Protein AF-A0A432UCG2-F1 (afdb_monomer_lite)

Radius of gyration: 25.83 Å; chains: 1; bounding box: 66×67×69 Å

Structure (mmCIF, N/CA/C/O backbone):
data_AF-A0A432UCG2-F1
#
_entry.id   AF-A0A432UCG2-F1
#
loop_
_atom_site.group_PDB
_atom_site.id
_atom_site.type_symbol
_atom_site.label_atom_id
_atom_site.label_alt_id
_atom_site.label_comp_id
_atom_site.label_asym_id
_atom_site.label_entity_id
_atom_site.label_seq_id
_atom_site.pdbx_PDB_ins_code
_atom_site.Cartn_x
_atom_site.Cartn_y
_atom_site.Cartn_z
_atom_site.occupancy
_atom_site.B_iso_or_equiv
_atom_site.auth_seq_id
_atom_site.auth_comp_id
_atom_site.auth_asym_id
_atom_site.auth_atom_id
_atom_site.pdbx_PDB_model_num
ATOM 1 N N . MET A 1 1 ? -16.373 -47.446 48.161 1.00 44.59 1 MET A N 1
ATOM 2 C CA . MET A 1 1 ? -15.259 -46.965 47.309 1.00 44.59 1 MET A CA 1
ATOM 3 C C . MET A 1 1 ? -15.643 -47.033 45.827 1.00 44.59 1 MET A C 1
ATOM 5 O O . MET A 1 1 ? -15.191 -47.924 45.128 1.00 44.59 1 MET A O 1
ATOM 9 N N . LYS A 1 2 ? -16.508 -46.143 45.328 1.00 51.38 2 LYS A N 1
ATOM 10 C CA . LYS A 1 2 ? -16.843 -46.040 43.893 1.00 51.38 2 LYS A CA 1
ATOM 11 C C . LYS A 1 2 ? -17.381 -44.633 43.646 1.00 51.38 2 LYS A C 1
ATOM 13 O O . LYS A 1 2 ? -18.537 -44.442 43.969 1.00 51.38 2 LYS A O 1
ATOM 18 N N . THR A 1 3 ? -16.552 -43.693 43.171 1.00 53.16 3 THR A N 1
ATOM 19 C CA . THR A 1 3 ? -16.945 -42.415 42.505 1.00 53.16 3 THR A CA 1
ATOM 20 C C . THR A 1 3 ? -15.782 -41.406 42.477 1.00 53.16 3 THR A C 1
ATOM 22 O O . THR A 1 3 ? -15.872 -40.341 43.076 1.00 53.16 3 THR A O 1
ATOM 25 N N . ARG A 1 4 ? -14.660 -41.689 41.798 1.00 54.59 4 ARG A N 1
ATOM 26 C CA . ARG A 1 4 ? -13.659 -40.626 41.508 1.00 54.59 4 ARG A CA 1
ATOM 27 C C . ARG A 1 4 ? -12.997 -40.671 40.126 1.00 54.59 4 ARG A C 1
ATOM 29 O O . ARG A 1 4 ? -12.228 -39.777 39.814 1.00 54.59 4 ARG A O 1
ATOM 36 N N . ILE A 1 5 ? -13.330 -41.638 39.270 1.00 55.09 5 ILE A N 1
ATOM 37 C CA . ILE A 1 5 ? -12.643 -41.819 37.973 1.00 55.09 5 ILE A CA 1
ATOM 38 C C . ILE A 1 5 ? -13.489 -41.323 36.780 1.00 55.09 5 ILE A C 1
ATOM 40 O O . ILE A 1 5 ? -12.954 -41.033 35.716 1.00 55.09 5 ILE A O 1
ATOM 44 N N . PHE A 1 6 ? -14.799 -41.115 36.952 1.00 48.19 6 PHE A N 1
ATOM 45 C CA . PHE A 1 6 ? -15.692 -40.825 35.818 1.00 48.19 6 PHE A CA 1
ATOM 46 C C . PHE A 1 6 ? -15.677 -39.365 35.323 1.00 48.19 6 PHE A C 1
ATOM 48 O O . PHE A 1 6 ? -16.104 -39.095 34.207 1.00 48.19 6 PHE A O 1
ATOM 55 N N . TRP A 1 7 ? -15.151 -38.418 36.109 1.00 49.00 7 TRP A N 1
ATOM 56 C CA . TRP A 1 7 ? -15.098 -36.998 35.720 1.00 49.00 7 TRP A CA 1
ATOM 57 C C . TRP A 1 7 ? -13.832 -36.604 34.937 1.00 49.00 7 TRP A C 1
ATOM 59 O O . TRP A 1 7 ? -13.845 -35.597 34.237 1.00 49.00 7 TRP A O 1
ATOM 69 N N . GLY A 1 8 ? -12.754 -37.396 35.004 1.00 49.03 8 GLY A N 1
ATOM 70 C CA . GLY A 1 8 ? -11.496 -37.095 34.301 1.00 49.03 8 GLY A CA 1
ATOM 71 C C . GLY A 1 8 ? -11.484 -37.508 32.825 1.00 49.03 8 GLY A C 1
ATOM 72 O O . GLY A 1 8 ? -10.849 -36.858 32.002 1.00 49.03 8 GLY A O 1
ATOM 73 N N . ILE A 1 9 ? -12.233 -38.555 32.467 1.00 53.16 9 ILE A N 1
ATOM 74 C CA . ILE A 1 9 ? -12.247 -39.115 31.103 1.00 53.16 9 ILE A CA 1
ATOM 75 C C . ILE A 1 9 ? -13.127 -38.272 30.157 1.00 53.16 9 ILE A C 1
ATOM 77 O O . ILE A 1 9 ? -12.842 -38.170 28.967 1.00 53.16 9 ILE A O 1
ATOM 81 N N . CYS A 1 10 ? -14.135 -37.574 30.692 1.00 51.56 10 CYS A N 1
ATOM 82 C CA . CYS A 1 10 ? -15.038 -36.720 29.911 1.00 51.56 10 CYS A CA 1
ATOM 83 C C . CYS A 1 10 ? -14.358 -35.424 29.411 1.00 51.56 10 CYS A C 1
ATOM 85 O O . CYS A 1 10 ? -14.660 -34.940 28.324 1.00 51.56 10 CYS A O 1
ATOM 87 N N . LEU A 1 11 ? -13.379 -34.892 30.155 1.00 52.69 11 LEU A N 1
ATOM 88 C CA . LEU A 1 11 ? -12.616 -33.697 29.759 1.00 52.69 11 LEU A CA 1
ATOM 89 C C . LEU A 1 11 ? -11.536 -33.989 28.706 1.00 52.69 11 LEU A C 1
ATOM 91 O O . LEU A 1 11 ? -11.261 -33.141 27.862 1.00 52.69 11 LEU A O 1
ATOM 95 N N . ILE A 1 12 ? -10.969 -35.198 28.695 1.00 52.59 12 ILE A N 1
ATOM 96 C CA . ILE A 1 12 ? -9.982 -35.609 27.684 1.00 52.59 12 ILE A CA 1
ATOM 97 C C . ILE A 1 12 ? -10.674 -35.923 26.346 1.00 52.59 12 ILE A C 1
ATOM 99 O O . ILE A 1 12 ? -10.111 -35.643 25.293 1.00 52.59 12 ILE A O 1
ATOM 103 N N . PHE A 1 13 ? -11.927 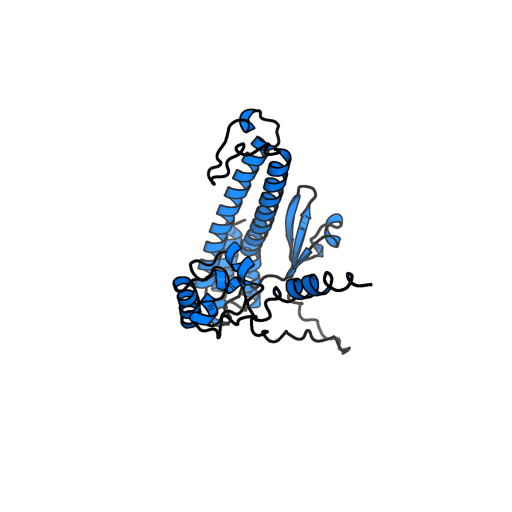-36.393 26.364 1.00 51.91 13 PHE A N 1
ATOM 104 C CA . PHE A 1 13 ? -12.703 -36.633 25.140 1.00 51.91 13 PHE A CA 1
ATOM 105 C C . PHE A 1 13 ? -13.301 -35.357 24.514 1.00 51.91 13 PHE A C 1
ATOM 107 O O . PHE A 1 13 ? -13.645 -35.357 23.336 1.00 51.91 13 PHE A O 1
ATOM 114 N N . TRP A 1 14 ? -13.393 -34.250 25.260 1.00 48.88 14 TRP A N 1
ATOM 115 C CA . TRP A 1 14 ? -13.871 -32.968 24.719 1.00 48.88 14 TRP A CA 1
ATOM 116 C C . TRP A 1 14 ? -12.740 -32.091 24.162 1.00 48.88 14 TRP A C 1
ATOM 118 O O . TRP A 1 14 ? -12.947 -31.334 23.219 1.00 48.88 14 TRP A O 1
ATOM 128 N N . VAL A 1 15 ? -11.518 -32.240 24.685 1.00 50.69 15 VAL A N 1
ATOM 129 C CA . VAL A 1 15 ? -10.330 -31.509 24.205 1.00 50.69 15 VAL A CA 1
ATOM 130 C C . VAL A 1 15 ? -9.689 -32.174 22.973 1.00 50.69 15 VAL A C 1
ATOM 132 O O . VAL A 1 15 ? -8.990 -31.505 22.216 1.00 50.69 15 VAL A O 1
ATOM 135 N N . PHE A 1 16 ? -9.972 -33.456 22.700 1.00 49.88 16 PHE A N 1
ATOM 136 C CA . PHE A 1 16 ? -9.420 -34.170 21.536 1.00 49.88 16 PHE A CA 1
ATOM 137 C C . PHE A 1 16 ? -10.198 -33.963 20.218 1.0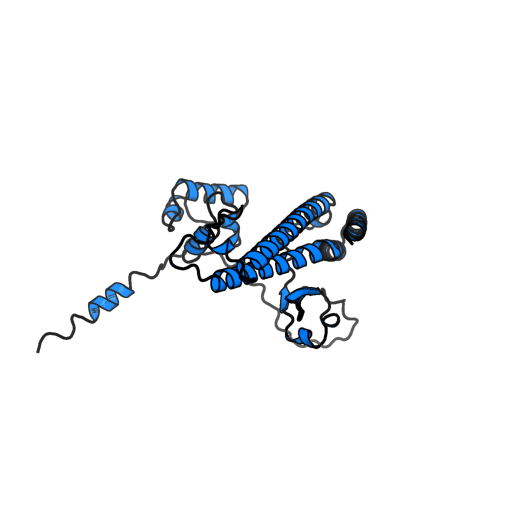0 49.88 16 PHE A C 1
ATOM 139 O O . PHE A 1 16 ? -9.700 -34.323 19.157 1.00 49.88 16 PHE A O 1
ATOM 146 N N . LEU A 1 17 ? -11.392 -33.355 20.251 1.00 53.50 17 LEU A N 1
ATOM 147 C CA . LEU A 1 17 ? -12.260 -33.160 19.075 1.00 53.50 17 LEU A CA 1
ATOM 148 C C . LEU A 1 17 ? -12.277 -31.703 18.568 1.00 53.50 17 LEU A C 1
ATOM 150 O O . LEU A 1 17 ? -13.302 -31.213 18.099 1.00 53.50 17 LEU A O 1
ATOM 154 N N . ALA A 1 18 ? -11.177 -30.964 18.717 1.00 53.47 18 ALA A N 1
ATOM 155 C CA . ALA A 1 18 ? -11.118 -29.560 18.290 1.00 53.47 18 ALA A CA 1
ATOM 156 C C . ALA A 1 18 ? -9.748 -29.115 17.756 1.00 53.47 18 ALA A C 1
ATOM 158 O O . ALA A 1 18 ? -9.459 -27.919 17.725 1.00 53.47 18 ALA A O 1
ATOM 159 N N . LEU A 1 19 ? -8.901 -30.048 17.316 1.00 54.59 19 LEU A N 1
ATOM 160 C CA . LEU A 1 19 ? -7.731 -29.709 16.509 1.00 54.59 19 LEU A CA 1
ATOM 161 C C . LEU A 1 19 ? -8.069 -29.986 15.040 1.00 54.59 19 LEU A C 1
ATOM 163 O O . LEU A 1 19 ? -8.355 -31.138 14.707 1.00 54.59 19 LEU A O 1
ATOM 167 N N . PRO A 1 20 ? -8.071 -28.972 14.154 1.00 50.19 20 PRO A N 1
ATOM 168 C CA . PRO A 1 20 ? -8.205 -29.209 12.729 1.00 50.19 20 PRO A CA 1
ATOM 169 C C . PRO A 1 20 ? -6.908 -29.878 12.268 1.00 50.19 20 PRO A C 1
ATOM 171 O O . PRO A 1 20 ? -5.909 -29.220 12.008 1.00 50.19 20 PRO A O 1
ATOM 174 N N . LEU A 1 21 ? -6.911 -31.209 12.227 1.00 53.66 21 LEU A N 1
ATOM 175 C CA . LEU A 1 21 ? -5.779 -32.031 11.785 1.00 53.66 21 LEU A CA 1
ATOM 176 C C . LEU A 1 21 ? -5.625 -32.072 10.260 1.00 53.66 21 LEU A C 1
ATOM 178 O O . LEU A 1 21 ? -4.885 -32.898 9.736 1.00 53.66 21 LEU A O 1
ATOM 182 N N . TRP A 1 22 ? -6.322 -31.202 9.537 1.00 68.75 22 TRP A N 1
ATOM 183 C CA . TRP A 1 22 ? -6.304 -31.206 8.089 1.00 68.75 22 TRP A CA 1
ATOM 184 C C . TRP A 1 22 ? -6.126 -29.773 7.589 1.00 68.75 22 TRP A C 1
ATOM 186 O O . TRP A 1 22 ? -6.999 -28.915 7.721 1.00 68.75 22 TRP A O 1
ATOM 196 N N . ALA A 1 23 ? -4.923 -29.499 7.104 1.00 80.56 23 ALA A N 1
ATOM 197 C CA . ALA A 1 23 ? -4.637 -28.300 6.348 1.00 80.56 23 ALA A CA 1
ATOM 198 C C . ALA A 1 23 ? -4.857 -28.636 4.868 1.00 80.56 23 ALA A C 1
ATOM 200 O O . ALA A 1 23 ? -4.458 -29.698 4.389 1.00 80.56 23 ALA A O 1
ATOM 201 N N . LEU A 1 24 ? -5.577 -27.768 4.167 1.00 89.12 24 LEU A N 1
ATOM 202 C CA . LEU A 1 24 ? -6.011 -27.979 2.796 1.00 89.12 24 LEU A CA 1
ATOM 203 C C . LEU A 1 24 ? -5.176 -27.110 1.852 1.00 89.12 24 LEU A C 1
ATOM 205 O O . LEU A 1 24 ? -5.122 -25.893 2.028 1.00 89.12 24 LEU A O 1
ATOM 209 N N . ASP A 1 25 ? -4.574 -27.701 0.819 1.00 92.19 25 ASP A N 1
ATOM 210 C CA . ASP A 1 25 ? -3.874 -26.937 -0.220 1.00 92.19 25 ASP A CA 1
ATOM 211 C C . ASP A 1 25 ? -4.873 -26.345 -1.235 1.00 92.19 25 ASP A C 1
ATOM 213 O O . ASP A 1 25 ? -5.438 -27.090 -2.047 1.00 92.19 25 ASP A O 1
ATOM 217 N N . PRO A 1 26 ? -5.079 -25.012 -1.275 1.00 91.69 26 PRO A N 1
ATOM 218 C CA . PRO A 1 26 ? -6.031 -24.387 -2.189 1.00 91.69 26 PRO A CA 1
ATOM 219 C C . PRO A 1 26 ? -5.614 -24.493 -3.663 1.00 91.69 26 PRO A C 1
ATOM 221 O O . PRO A 1 26 ? -6.435 -24.237 -4.544 1.00 91.69 26 PRO A O 1
ATOM 224 N N . ASN A 1 27 ? -4.369 -24.873 -3.966 1.00 93.31 27 ASN A N 1
ATOM 225 C CA . ASN A 1 27 ? -3.892 -25.090 -5.332 1.00 93.31 27 ASN A CA 1
ATOM 226 C C . ASN A 1 27 ? -4.248 -26.470 -5.881 1.00 93.31 27 ASN A C 1
ATOM 228 O O . ASN A 1 27 ? -4.318 -26.638 -7.098 1.00 93.31 27 ASN A O 1
ATOM 232 N N . ARG A 1 28 ? -4.490 -27.443 -4.999 1.00 90.81 28 ARG A N 1
ATOM 233 C CA . ARG A 1 28 ? -4.775 -28.836 -5.369 1.00 90.81 28 ARG A CA 1
ATOM 234 C C . ARG A 1 28 ? -6.192 -29.263 -5.031 1.00 90.81 28 ARG A C 1
ATOM 236 O O . ARG A 1 28 ? -6.732 -30.125 -5.716 1.00 90.81 28 ARG A O 1
ATOM 243 N N . ALA A 1 29 ? -6.804 -28.619 -4.041 1.00 91.69 29 ALA A N 1
ATOM 244 C CA . ALA A 1 29 ? -8.111 -29.002 -3.546 1.00 91.69 29 ALA A CA 1
ATOM 245 C C . ALA A 1 29 ? -9.194 -28.961 -4.628 1.00 91.69 29 ALA A C 1
ATOM 247 O O . ALA A 1 29 ? -9.217 -28.064 -5.487 1.00 91.69 29 ALA A O 1
ATOM 248 N N . SER A 1 30 ? -10.102 -29.928 -4.573 1.00 92.38 30 SER A N 1
ATOM 249 C CA . SER A 1 30 ? -11.310 -29.956 -5.389 1.00 92.38 30 SER A CA 1
ATOM 250 C C . SER A 1 30 ? -12.337 -28.928 -4.899 1.00 92.38 30 SER A C 1
ATOM 252 O O . SER A 1 30 ? -12.247 -28.394 -3.794 1.00 92.38 30 SER A O 1
ATOM 254 N N . VAL A 1 31 ? -13.357 -28.646 -5.718 1.00 92.56 31 VAL A N 1
ATOM 255 C CA . VAL A 1 31 ? -14.452 -27.742 -5.319 1.00 92.56 31 VAL A CA 1
ATOM 256 C C . VAL A 1 31 ? -15.130 -28.237 -4.035 1.00 92.56 31 VAL A C 1
ATOM 258 O O . VAL A 1 31 ? -15.392 -27.429 -3.154 1.00 92.56 31 VAL A O 1
ATOM 261 N N . LYS A 1 32 ? -15.348 -29.553 -3.900 1.00 89.75 32 LYS A N 1
ATOM 262 C CA . LYS A 1 32 ? -15.981 -30.146 -2.712 1.00 89.75 32 LYS A CA 1
ATOM 263 C C . LYS A 1 32 ? -15.115 -30.011 -1.460 1.00 89.75 32 LYS A C 1
ATOM 265 O O . LYS A 1 32 ? -15.623 -29.637 -0.416 1.00 89.75 32 LYS A O 1
ATOM 270 N N . GLU A 1 33 ? -13.813 -30.239 -1.584 1.00 89.38 33 GLU A N 1
ATOM 271 C CA . GLU A 1 33 ? -12.869 -30.090 -0.469 1.00 89.38 33 GLU A CA 1
ATOM 272 C C . GLU A 1 33 ? -12.742 -28.626 -0.016 1.00 89.38 33 GLU A C 1
ATOM 274 O O . GLU A 1 33 ? -12.623 -28.335 1.169 1.00 89.38 33 GLU A O 1
ATOM 279 N N . LEU A 1 34 ? -12.828 -27.670 -0.947 1.00 92.12 34 LEU A N 1
ATOM 280 C CA . LEU A 1 34 ? -12.856 -26.245 -0.610 1.00 92.12 34 LEU A CA 1
ATOM 281 C C . LEU A 1 34 ? -14.147 -25.836 0.116 1.00 92.12 34 LEU A C 1
ATOM 283 O O . LEU A 1 34 ? -14.116 -24.902 0.914 1.00 92.12 34 LEU A O 1
ATOM 287 N N . GLU A 1 35 ? -15.277 -26.495 -0.154 1.00 92.25 35 GLU A N 1
ATOM 288 C CA . GLU A 1 35 ? -16.563 -26.231 0.516 1.00 92.25 35 GLU A CA 1
ATOM 289 C C . GLU A 1 35 ? -16.569 -26.642 1.995 1.00 92.25 35 GLU A C 1
ATOM 291 O O . GLU A 1 35 ? -17.355 -26.112 2.778 1.00 92.25 35 GLU A O 1
ATOM 296 N N . GLU A 1 36 ? -15.677 -27.541 2.401 1.00 90.12 36 GLU A N 1
ATOM 297 C CA . GLU A 1 36 ? -15.520 -27.955 3.799 1.00 90.12 36 GLU A CA 1
ATOM 298 C C . GLU A 1 36 ? -14.839 -26.869 4.659 1.00 90.12 36 GLU A C 1
ATOM 300 O O . GLU A 1 36 ? -14.883 -26.915 5.891 1.00 90.12 36 GLU A O 1
ATOM 305 N N . LEU A 1 37 ? -14.256 -25.839 4.031 1.00 90.75 37 LEU A N 1
ATOM 306 C CA . LEU A 1 37 ? -13.651 -24.709 4.728 1.00 90.75 37 LEU A CA 1
ATOM 307 C C . LEU A 1 37 ? -14.707 -23.756 5.324 1.00 90.75 37 LEU A C 1
ATOM 309 O O . LEU A 1 37 ? -15.701 -23.400 4.675 1.00 90.75 37 LEU A O 1
ATOM 313 N N . PRO A 1 38 ? -14.477 -23.219 6.537 1.00 88.12 38 PRO A N 1
ATOM 314 C CA . PRO A 1 38 ? -15.464 -22.392 7.219 1.00 88.12 38 PRO A CA 1
ATOM 315 C C . PRO A 1 38 ? -15.764 -21.097 6.453 1.00 88.12 38 PRO A C 1
ATOM 317 O O . PRO A 1 38 ? -14.938 -20.190 6.334 1.00 88.12 38 PRO A O 1
ATOM 320 N N . GLY A 1 39 ? -17.010 -20.967 5.994 1.00 86.62 39 GLY A N 1
ATOM 321 C CA . GLY A 1 39 ? -17.483 -19.777 5.287 1.00 86.62 39 GLY A CA 1
ATOM 322 C C . GLY A 1 39 ? -17.138 -19.740 3.795 1.00 86.62 39 GLY A C 1
ATOM 323 O O . GLY A 1 39 ? -17.245 -18.660 3.194 1.00 86.62 39 GLY A O 1
ATOM 324 N N . ILE A 1 40 ? -16.760 -20.886 3.216 1.00 92.56 40 ILE A N 1
ATOM 325 C CA . ILE A 1 40 ? -16.649 -21.119 1.774 1.00 92.56 40 ILE A CA 1
ATOM 326 C C . ILE A 1 40 ? -17.846 -21.971 1.341 1.00 92.56 40 ILE A C 1
ATOM 328 O O . ILE A 1 40 ? -18.051 -23.070 1.826 1.00 92.56 40 ILE A O 1
ATOM 332 N N . GLY A 1 41 ? -18.674 -21.428 0.450 1.00 91.69 41 GLY A N 1
ATOM 333 C CA . GLY A 1 41 ? -19.772 -22.170 -0.178 1.00 91.69 41 GLY A CA 1
ATOM 334 C C . GLY A 1 41 ? -19.447 -22.539 -1.629 1.00 91.69 41 GLY A C 1
ATOM 335 O O . GLY A 1 41 ? -18.457 -22.035 -2.169 1.00 91.69 41 GLY A O 1
ATOM 336 N N . PRO A 1 42 ? -20.319 -23.300 -2.313 1.00 91.69 42 PRO A N 1
ATOM 337 C CA . PRO A 1 42 ? -20.070 -23.835 -3.659 1.00 91.69 42 PRO A CA 1
ATOM 338 C C . PRO A 1 42 ? -19.705 -22.758 -4.685 1.00 91.69 42 PRO A C 1
ATOM 340 O O . PRO A 1 42 ? -18.786 -22.910 -5.489 1.00 91.69 42 PRO A O 1
ATOM 343 N N . THR A 1 43 ? -20.371 -21.603 -4.624 1.00 93.00 43 THR A N 1
ATOM 344 C CA . THR A 1 43 ? -20.078 -20.461 -5.501 1.00 93.00 43 THR A CA 1
ATOM 345 C C . THR A 1 43 ? -18.675 -19.898 -5.280 1.00 93.00 43 THR A C 1
ATOM 347 O O . THR A 1 43 ? -18.039 -19.433 -6.221 1.00 93.00 43 THR A O 1
ATOM 350 N N . LEU A 1 44 ? -18.200 -19.887 -4.034 1.00 92.69 44 LEU A N 1
ATOM 351 C CA . LEU A 1 44 ? -16.899 -19.326 -3.684 1.00 92.69 44 LEU A CA 1
ATOM 352 C C . LEU A 1 44 ? -15.781 -20.335 -3.970 1.00 92.69 44 LEU A C 1
ATOM 354 O O . LEU A 1 44 ? -14.768 -19.944 -4.540 1.00 92.69 44 LEU A O 1
ATOM 358 N N . ALA A 1 45 ? -16.009 -21.618 -3.682 1.00 95.31 45 ALA A N 1
ATOM 359 C CA . ALA A 1 45 ? -15.110 -22.712 -4.039 1.00 95.31 45 ALA A CA 1
ATOM 360 C C . ALA A 1 45 ? -14.840 -22.756 -5.553 1.00 95.31 45 ALA A C 1
ATOM 362 O O . ALA A 1 45 ? -13.686 -22.761 -5.976 1.00 95.31 45 ALA A O 1
ATOM 363 N N . ARG A 1 46 ? -15.889 -22.655 -6.385 1.00 94.69 46 ARG A N 1
ATOM 364 C CA . ARG A 1 46 ? -15.733 -22.558 -7.849 1.00 94.69 46 ARG A CA 1
ATOM 365 C C . ARG A 1 46 ? -14.886 -21.364 -8.277 1.00 94.69 46 ARG A C 1
ATOM 367 O O . ARG A 1 46 ? -14.024 -21.510 -9.131 1.00 94.69 46 ARG A O 1
ATOM 374 N N . ARG A 1 47 ? -15.076 -20.196 -7.655 1.00 95.31 47 ARG A N 1
ATOM 375 C CA . ARG A 1 47 ? -14.275 -19.000 -7.967 1.00 95.31 47 ARG A CA 1
ATOM 376 C C . ARG A 1 47 ? -12.802 -19.158 -7.612 1.00 95.31 47 ARG A C 1
ATOM 378 O O . ARG A 1 47 ? -11.972 -18.585 -8.302 1.00 95.31 47 ARG A O 1
ATOM 385 N N . ILE A 1 48 ? -12.479 -19.891 -6.547 1.00 93.38 48 ILE A N 1
ATOM 386 C CA . ILE A 1 48 ? -11.087 -20.175 -6.169 1.00 93.38 48 ILE A CA 1
ATOM 387 C C . ILE A 1 48 ? -10.425 -21.036 -7.248 1.00 93.38 48 ILE A C 1
ATOM 389 O O . ILE A 1 48 ? -9.329 -20.707 -7.698 1.00 93.38 48 ILE A O 1
ATOM 393 N N . VAL A 1 49 ? -11.119 -22.080 -7.714 1.00 94.81 49 VAL A N 1
ATOM 394 C CA . VAL A 1 49 ? -10.639 -22.951 -8.799 1.00 94.81 49 VAL A CA 1
ATOM 395 C C . VAL A 1 49 ? -10.496 -22.177 -10.114 1.00 94.81 49 VAL A C 1
ATOM 397 O O . VAL A 1 49 ? -9.422 -22.177 -10.708 1.00 94.81 49 VAL A O 1
ATOM 400 N N . GLU A 1 50 ? -11.520 -21.423 -10.523 1.00 90.88 50 GLU A N 1
ATOM 401 C CA . GLU A 1 50 ? -11.457 -20.582 -11.728 1.00 90.88 50 GLU A CA 1
ATOM 402 C C . GLU A 1 50 ? -10.329 -19.546 -11.655 1.00 90.88 50 GLU A C 1
ATOM 404 O O . GLU A 1 50 ? -9.693 -19.231 -12.662 1.00 90.88 50 GLU A O 1
ATOM 409 N N . TYR A 1 51 ? -10.080 -18.983 -10.469 1.00 95.00 51 TYR A N 1
ATOM 410 C CA . TYR A 1 51 ? -9.017 -18.005 -10.290 1.00 95.00 51 TYR A CA 1
ATOM 411 C C . TYR A 1 51 ? -7.645 -18.637 -10.526 1.00 95.00 51 TYR A C 1
ATOM 413 O O . TYR A 1 51 ? -6.887 -18.087 -11.328 1.00 95.00 51 TYR A O 1
ATOM 421 N N . ARG A 1 52 ? -7.348 -19.786 -9.894 1.00 92.56 52 ARG A N 1
ATOM 422 C CA . ARG A 1 52 ? -6.046 -20.458 -10.055 1.00 92.56 52 ARG A CA 1
ATOM 423 C C . ARG A 1 52 ? -5.819 -20.988 -11.472 1.00 92.56 52 ARG A C 1
ATOM 425 O O . ARG A 1 52 ? -4.693 -20.971 -11.955 1.00 92.56 52 ARG A O 1
ATOM 432 N N . GLU A 1 53 ? -6.880 -21.394 -12.168 1.00 89.69 53 GLU A N 1
ATOM 433 C CA . GLU A 1 53 ? -6.801 -21.812 -13.575 1.00 89.69 53 GLU A CA 1
ATOM 434 C C . GLU A 1 53 ? -6.469 -20.642 -14.510 1.00 89.69 53 GLU A C 1
ATOM 436 O O . GLU A 1 53 ? -5.739 -20.811 -15.482 1.00 89.69 53 GLU A O 1
ATOM 441 N N . ARG A 1 54 ? -6.981 -19.439 -14.216 1.00 88.62 54 ARG A N 1
ATOM 442 C CA . ARG A 1 54 ? -6.780 -18.250 -15.062 1.00 88.62 54 ARG A CA 1
ATOM 443 C C . ARG A 1 54 ? -5.517 -17.455 -14.738 1.00 88.62 54 ARG A C 1
ATOM 445 O O . ARG A 1 54 ? -4.950 -16.847 -15.639 1.00 88.62 54 ARG A O 1
ATOM 452 N N . HIS A 1 55 ? -5.111 -17.412 -13.471 1.00 85.56 55 HIS A N 1
ATOM 453 C CA . HIS A 1 55 ? -4.037 -16.534 -12.983 1.00 85.56 55 HIS A CA 1
ATOM 454 C C . HIS A 1 55 ? -2.819 -17.309 -12.461 1.00 85.56 55 HIS A C 1
ATOM 456 O O . HIS A 1 55 ? -1.815 -16.694 -12.108 1.00 85.56 55 HIS A O 1
ATOM 462 N N . GLY A 1 56 ? -2.888 -18.642 -12.440 1.00 88.62 56 GLY A N 1
ATOM 463 C CA . GLY A 1 56 ? -1.865 -19.506 -11.861 1.00 88.62 56 GLY A CA 1
ATOM 464 C C . GLY A 1 56 ? -2.084 -19.787 -10.367 1.00 88.62 56 GLY A C 1
ATOM 465 O O . GLY A 1 56 ? -3.020 -19.265 -9.758 1.00 88.62 56 GLY A O 1
ATOM 466 N N . PRO A 1 57 ? -1.236 -20.639 -9.763 1.00 90.81 57 PRO A N 1
ATOM 467 C CA . PRO A 1 57 ? -1.379 -21.054 -8.371 1.00 90.81 57 PRO A CA 1
ATOM 468 C C . PRO A 1 57 ? -1.179 -19.888 -7.393 1.00 90.81 57 PRO A C 1
ATOM 470 O O . PRO A 1 57 ? -0.368 -18.990 -7.626 1.00 90.81 57 PRO A O 1
ATOM 473 N N . PHE A 1 58 ? -1.878 -19.950 -6.262 1.00 89.62 58 PHE A N 1
ATOM 474 C CA . PHE A 1 58 ? -1.681 -19.070 -5.118 1.00 89.62 58 PHE A CA 1
ATOM 475 C C . PHE A 1 58 ? -0.335 -19.379 -4.457 1.00 89.62 58 PHE A C 1
ATOM 477 O O . PHE A 1 58 ? -0.059 -20.527 -4.097 1.00 89.62 58 PHE A O 1
ATOM 484 N N . ARG A 1 59 ? 0.499 -18.354 -4.286 1.00 85.44 59 ARG A N 1
ATOM 485 C CA . ARG A 1 59 ? 1.835 -18.473 -3.684 1.00 85.44 59 ARG A CA 1
ATOM 486 C C . ARG A 1 59 ? 1.824 -18.093 -2.215 1.00 85.44 59 ARG A C 1
ATOM 488 O O . ARG A 1 59 ? 2.580 -18.658 -1.428 1.00 85.44 59 ARG A O 1
ATOM 495 N N . HIS A 1 60 ? 0.961 -17.149 -1.863 1.00 85.94 60 HIS A N 1
ATOM 496 C CA . HIS A 1 60 ? 0.777 -16.669 -0.507 1.00 85.94 60 HIS A CA 1
ATOM 497 C C . HIS A 1 60 ? -0.707 -16.693 -0.124 1.00 85.94 60 HIS A C 1
ATOM 499 O O . HIS A 1 60 ? -1.572 -16.549 -0.995 1.00 85.94 60 HIS A O 1
ATOM 505 N N . PRO A 1 61 ? -1.037 -16.828 1.172 1.00 87.38 61 PRO A N 1
ATOM 506 C CA . PRO A 1 61 ? -2.420 -16.749 1.629 1.00 87.38 61 PRO A CA 1
ATOM 507 C C . PRO A 1 61 ? -3.132 -15.457 1.211 1.00 87.38 61 PRO A C 1
ATOM 509 O O . PRO A 1 61 ? -4.330 -15.470 0.929 1.00 87.38 61 PRO A O 1
ATOM 512 N N . GLU A 1 62 ? -2.405 -14.342 1.125 1.00 87.94 62 GLU A N 1
ATOM 513 C CA . GLU A 1 62 ? -2.928 -13.038 0.716 1.00 87.94 62 GLU A CA 1
ATOM 514 C C . GLU A 1 62 ? -3.434 -13.023 -0.733 1.00 87.94 62 GLU A C 1
ATOM 516 O O . GLU A 1 62 ? -4.335 -12.241 -1.045 1.00 87.94 62 GLU A O 1
ATOM 521 N N . ASP A 1 63 ? -2.938 -13.913 -1.598 1.00 87.31 63 ASP A N 1
ATOM 522 C CA . ASP A 1 63 ? -3.363 -14.003 -3.000 1.00 87.31 63 ASP A CA 1
ATOM 523 C C . ASP A 1 63 ? -4.847 -14.391 -3.117 1.00 87.31 63 ASP A C 1
ATOM 525 O O . ASP A 1 63 ? -5.531 -14.011 -4.071 1.00 87.31 63 ASP A O 1
ATOM 529 N N . LEU A 1 64 ? -5.400 -15.071 -2.104 1.00 91.31 64 LEU A N 1
ATOM 530 C CA . LEU A 1 64 ? -6.827 -15.386 -2.037 1.00 91.31 64 LEU A CA 1
ATOM 531 C C . LEU A 1 64 ? -7.708 -14.129 -1.948 1.00 91.31 64 LEU A C 1
ATOM 533 O O . LEU A 1 64 ? -8.883 -14.199 -2.303 1.00 91.31 64 LEU A O 1
ATOM 537 N N . LEU A 1 65 ? -7.176 -12.968 -1.538 1.00 90.00 65 LEU A N 1
ATOM 538 C CA . LEU A 1 65 ? -7.923 -11.698 -1.524 1.00 90.00 65 LEU A CA 1
ATOM 539 C C . LEU A 1 65 ? -8.296 -11.208 -2.926 1.00 90.00 65 LEU A C 1
ATOM 541 O O . LEU A 1 65 ? -9.223 -10.406 -3.066 1.00 90.00 65 LEU A O 1
ATOM 545 N N . ALA A 1 66 ? -7.607 -11.684 -3.964 1.00 87.19 66 ALA A N 1
ATOM 546 C CA . ALA A 1 66 ? -7.957 -11.382 -5.345 1.00 87.19 66 ALA A CA 1
ATOM 547 C C . ALA A 1 66 ? -9.227 -12.126 -5.804 1.00 87.19 66 ALA A C 1
ATOM 549 O O . ALA A 1 66 ? -9.895 -11.703 -6.753 1.00 87.19 66 ALA A O 1
ATOM 550 N N . VAL A 1 67 ? -9.626 -13.197 -5.105 1.00 92.38 67 VAL A N 1
ATOM 551 C CA . VAL A 1 67 ? -10.860 -13.932 -5.396 1.00 92.38 67 VAL A CA 1
ATOM 552 C C . VAL A 1 67 ? -12.066 -13.126 -4.916 1.00 92.38 67 VAL A C 1
ATOM 554 O O . VAL A 1 67 ? -12.276 -12.895 -3.722 1.00 92.38 67 VAL A O 1
ATOM 557 N N . LYS A 1 68 ? -12.933 -12.729 -5.854 1.00 85.31 68 LYS A N 1
ATOM 558 C CA . LYS A 1 68 ? -14.137 -11.943 -5.554 1.00 85.31 68 LYS A CA 1
ATOM 559 C C . LYS A 1 68 ? -15.028 -12.654 -4.531 1.00 85.31 68 LYS A C 1
ATOM 561 O O . LYS A 1 68 ? -15.692 -13.650 -4.832 1.00 85.31 68 LYS A O 1
ATOM 566 N N . GLY A 1 69 ? -15.132 -12.051 -3.350 1.00 87.50 69 GLY A N 1
ATOM 567 C CA . GLY A 1 69 ? -15.893 -12.590 -2.227 1.00 87.50 69 GLY A CA 1
ATOM 568 C C . GLY A 1 69 ? -15.017 -13.124 -1.098 1.00 87.50 69 GLY A C 1
ATOM 569 O O . GLY A 1 69 ? -15.569 -13.486 -0.068 1.00 87.50 69 GLY A O 1
ATOM 570 N N . ILE A 1 70 ? -13.691 -13.120 -1.216 1.00 91.06 70 ILE A N 1
ATOM 571 C CA . ILE A 1 70 ? -12.774 -13.314 -0.091 1.00 91.06 70 ILE A CA 1
ATOM 572 C C . ILE A 1 70 ? -12.262 -11.936 0.331 1.00 91.06 70 ILE A C 1
ATOM 574 O O . ILE A 1 70 ? -11.684 -11.198 -0.454 1.00 91.06 70 ILE A O 1
ATOM 578 N N . GLY A 1 71 ? -12.557 -11.550 1.571 1.00 85.12 71 GLY A N 1
ATOM 579 C CA . GLY A 1 71 ? -12.061 -10.312 2.175 1.00 85.12 71 GLY A CA 1
ATOM 580 C C . GLY A 1 71 ? -11.163 -10.620 3.372 1.00 85.12 71 GLY A C 1
ATOM 581 O O . GLY A 1 71 ? -11.160 -11.763 3.830 1.00 85.12 71 GLY A O 1
ATOM 582 N N . PRO A 1 72 ? -10.478 -9.618 3.949 1.00 85.44 72 PRO A N 1
ATOM 583 C CA . PRO A 1 72 ? -9.470 -9.823 4.996 1.00 85.44 72 PRO A CA 1
ATOM 584 C C . PRO A 1 72 ? -10.005 -10.612 6.198 1.00 85.44 72 PRO A C 1
ATOM 586 O O . PRO A 1 72 ? -9.405 -11.593 6.610 1.00 85.44 72 PRO A O 1
ATOM 589 N N . ARG A 1 73 ? -11.218 -10.291 6.670 1.00 84.62 73 ARG A N 1
ATOM 590 C CA . ARG A 1 73 ? -11.873 -11.033 7.765 1.00 84.62 73 ARG A CA 1
ATOM 591 C C . ARG A 1 73 ? -12.170 -12.496 7.444 1.00 84.62 73 ARG A C 1
ATOM 593 O O . ARG A 1 73 ? -12.266 -13.309 8.352 1.00 84.62 73 ARG A O 1
ATOM 600 N N . ARG A 1 74 ? -12.443 -12.815 6.177 1.00 89.00 74 ARG A N 1
ATOM 601 C CA . ARG A 1 74 ? -12.702 -14.197 5.756 1.00 89.00 74 ARG A CA 1
ATOM 602 C C . ARG A 1 74 ? -11.377 -14.934 5.618 1.00 89.00 74 ARG A C 1
ATOM 604 O O . ARG A 1 74 ? -11.280 -16.036 6.131 1.00 89.00 74 ARG A O 1
ATOM 611 N N . LEU A 1 75 ? -10.370 -14.298 5.017 1.00 91.12 75 LEU A N 1
ATOM 612 C CA . LEU A 1 75 ? -9.024 -14.852 4.916 1.00 91.12 75 LEU A CA 1
ATOM 613 C C . LEU A 1 75 ? -8.465 -15.211 6.299 1.00 91.12 75 LEU A C 1
ATOM 615 O O . LEU A 1 75 ? -8.092 -16.356 6.498 1.00 91.12 75 LEU A O 1
ATOM 619 N N . GLU A 1 76 ? -8.527 -14.301 7.276 1.00 88.69 76 GLU A N 1
ATOM 620 C CA . GLU A 1 76 ? -8.088 -14.559 8.661 1.00 88.69 76 GLU A CA 1
ATOM 621 C C . GLU A 1 76 ? -8.717 -15.823 9.275 1.00 88.69 76 GLU A C 1
ATOM 623 O O . GLU A 1 76 ? -8.066 -16.528 10.039 1.00 88.69 76 GLU A O 1
ATOM 628 N N . ARG A 1 77 ? -9.974 -16.138 8.929 1.00 87.69 77 ARG A N 1
ATOM 629 C CA . ARG A 1 77 ? -10.672 -17.343 9.413 1.00 87.69 77 ARG A CA 1
ATOM 630 C C . ARG A 1 77 ? -10.278 -18.612 8.661 1.00 87.69 77 ARG A C 1
ATOM 632 O O . ARG A 1 77 ? -10.475 -19.692 9.202 1.00 87.69 77 ARG A O 1
ATOM 639 N N . LEU A 1 78 ? -9.773 -18.480 7.438 1.00 90.12 78 LEU A N 1
ATOM 640 C CA . LEU A 1 78 ? -9.342 -19.590 6.591 1.00 90.12 78 LEU A CA 1
ATOM 641 C C . LEU A 1 78 ? -7.881 -19.967 6.837 1.00 90.12 78 LEU A C 1
ATOM 643 O O . LEU A 1 78 ? -7.556 -21.138 6.707 1.00 90.12 78 LEU A O 1
ATOM 647 N N . LEU A 1 79 ? -7.027 -19.012 7.232 1.00 88.81 79 LEU A N 1
ATOM 648 C CA . LEU A 1 79 ? -5.592 -19.236 7.466 1.00 88.81 79 LEU A CA 1
ATOM 649 C C . LEU A 1 79 ? -5.263 -20.502 8.282 1.00 88.81 79 LEU A C 1
ATOM 651 O O . LEU A 1 79 ? -4.351 -21.211 7.874 1.00 88.81 79 LEU A O 1
ATOM 655 N N . PRO A 1 80 ? -5.980 -20.842 9.373 1.00 89.56 80 PRO A N 1
ATOM 656 C CA . PRO A 1 80 ? -5.666 -22.043 10.154 1.00 89.56 80 PRO A CA 1
ATOM 657 C C . PRO A 1 80 ? -5.926 -23.372 9.427 1.00 89.56 80 PRO A C 1
ATOM 659 O O . PRO A 1 80 ? -5.505 -24.411 9.920 1.00 89.56 80 PRO A O 1
ATOM 662 N N . TYR A 1 81 ? -6.648 -23.348 8.304 1.00 88.75 81 TYR A N 1
ATOM 663 C CA . TYR A 1 81 ? -7.097 -24.524 7.551 1.00 88.75 81 TYR A CA 1
ATOM 664 C C . TYR A 1 81 ? -6.419 -24.643 6.185 1.00 88.75 81 TYR A C 1
ATOM 666 O O . TYR A 1 81 ? -6.768 -25.531 5.413 1.00 88.75 81 TYR A O 1
ATOM 674 N N . LEU A 1 82 ? -5.506 -23.731 5.846 1.00 90.25 82 LEU A N 1
ATOM 675 C CA . LEU A 1 82 ? -4.857 -23.691 4.542 1.00 90.25 82 LEU A CA 1
ATOM 676 C C . LEU A 1 82 ? -3.384 -24.062 4.668 1.00 90.25 82 LEU A C 1
ATOM 678 O O . LEU A 1 82 ? -2.672 -23.523 5.513 1.00 90.25 82 LEU A O 1
ATOM 682 N N . GLU A 1 83 ? -2.926 -24.929 3.774 1.00 87.69 83 GLU A N 1
ATOM 683 C CA . GLU A 1 83 ? -1.510 -25.231 3.592 1.00 87.69 83 GLU A CA 1
ATOM 684 C C . GLU A 1 83 ? -1.043 -24.676 2.252 1.00 87.69 83 GLU A C 1
ATOM 686 O O . GLU A 1 83 ? -1.734 -24.786 1.244 1.00 87.69 83 GLU A O 1
ATOM 691 N N . PHE A 1 84 ? 0.139 -24.073 2.225 1.00 81.62 84 PHE A N 1
ATOM 692 C CA . PHE A 1 84 ? 0.792 -23.673 0.985 1.00 81.62 84 PHE A CA 1
ATOM 693 C C . PHE A 1 84 ? 2.087 -24.471 0.888 1.00 81.62 84 PHE A C 1
ATOM 695 O O . PHE A 1 84 ? 2.827 -24.501 1.876 1.00 81.62 84 PHE A O 1
ATOM 702 N N . PRO A 1 85 ? 2.392 -25.114 -0.255 1.00 67.56 85 PRO A N 1
ATOM 703 C CA . PRO A 1 85 ? 3.669 -25.793 -0.413 1.00 67.56 85 PRO A CA 1
ATOM 704 C C . PRO A 1 85 ? 4.782 -24.771 -0.176 1.00 67.56 85 PRO A C 1
ATOM 706 O O . PRO A 1 85 ? 4.803 -23.726 -0.830 1.00 67.56 85 PRO A O 1
ATOM 709 N N . GLU A 1 86 ? 5.670 -25.043 0.789 1.00 51.34 86 GLU A N 1
ATOM 710 C CA . GLU A 1 86 ? 6.784 -24.149 1.103 1.00 51.34 86 GLU A CA 1
ATOM 711 C C . GLU A 1 86 ? 7.554 -23.857 -0.192 1.00 51.34 86 GLU A C 1
ATOM 713 O O . GLU A 1 86 ? 8.224 -24.729 -0.751 1.00 51.34 86 GLU A O 1
ATOM 718 N N . ALA A 1 87 ? 7.476 -22.616 -0.678 1.00 48.72 87 ALA A N 1
ATOM 719 C CA . ALA A 1 87 ? 8.449 -22.125 -1.638 1.00 48.72 87 ALA A CA 1
ATOM 720 C C . ALA A 1 87 ? 9.838 -22.359 -1.020 1.00 48.72 87 ALA A C 1
ATOM 722 O O . ALA A 1 87 ? 9.989 -22.120 0.184 1.00 48.72 87 ALA A O 1
ATOM 723 N N . PRO A 1 88 ? 10.838 -22.842 -1.784 1.00 36.56 88 PRO A N 1
ATOM 724 C CA . PRO A 1 88 ? 12.135 -23.196 -1.226 1.00 36.56 88 PRO A CA 1
ATOM 725 C C . PRO A 1 88 ? 12.646 -22.029 -0.387 1.00 36.56 88 PRO A C 1
ATOM 727 O O . PRO A 1 88 ? 12.905 -20.943 -0.913 1.00 36.56 88 PRO A O 1
ATOM 730 N N . LYS A 1 89 ? 12.742 -22.245 0.935 1.00 37.31 89 LYS A N 1
ATOM 731 C CA . LYS A 1 89 ? 13.343 -21.287 1.862 1.00 37.31 89 LYS A CA 1
ATOM 732 C C . LYS A 1 89 ? 14.690 -20.918 1.269 1.00 37.31 89 LYS A C 1
ATOM 734 O O . LYS A 1 89 ? 15.573 -21.769 1.165 1.00 37.31 89 LYS A O 1
ATOM 739 N N . LYS A 1 90 ? 14.838 -19.662 0.849 1.00 39.12 90 LYS A N 1
ATOM 740 C CA . LYS A 1 90 ? 16.117 -19.107 0.417 1.00 39.12 90 LYS A CA 1
ATOM 741 C C . LYS A 1 90 ? 17.075 -19.319 1.585 1.00 39.12 90 LYS A C 1
ATOM 743 O O . LYS A 1 90 ? 16.978 -18.633 2.600 1.00 39.12 90 LYS A O 1
ATOM 748 N N . ARG A 1 91 ? 17.926 -20.343 1.486 1.00 38.28 91 ARG A N 1
ATOM 749 C CA . ARG A 1 91 ? 18.955 -20.643 2.475 1.00 38.28 91 ARG A CA 1
ATOM 750 C C . ARG A 1 91 ? 19.841 -19.402 2.497 1.00 38.28 91 ARG A C 1
ATOM 752 O O . ARG A 1 91 ? 20.540 -19.145 1.521 1.00 38.28 91 ARG A O 1
ATOM 759 N N . LEU A 1 92 ? 19.732 -18.582 3.543 1.00 43.38 92 LEU A N 1
ATOM 760 C CA . LEU A 1 92 ? 20.710 -17.529 3.782 1.00 43.38 92 LEU A CA 1
ATOM 761 C C . LEU A 1 92 ? 22.077 -18.225 3.819 1.00 43.38 92 LEU A C 1
ATOM 763 O O . LEU A 1 92 ? 22.235 -19.163 4.608 1.00 43.38 92 LEU A O 1
ATOM 767 N N . PRO A 1 93 ? 23.033 -17.867 2.948 1.00 42.66 93 PRO A N 1
ATOM 768 C CA . PRO A 1 93 ? 24.370 -18.413 3.068 1.00 42.66 93 PRO A CA 1
ATOM 769 C C . PRO A 1 93 ? 24.944 -17.954 4.412 1.00 42.66 93 PRO A C 1
ATOM 771 O O . PRO A 1 93 ? 25.005 -16.760 4.700 1.00 42.66 93 PRO A O 1
ATOM 774 N N . SER A 1 94 ? 25.315 -18.922 5.251 1.00 37.19 94 SER A N 1
ATOM 775 C CA . SER A 1 94 ? 26.137 -18.678 6.435 1.00 37.19 94 SER A CA 1
ATOM 776 C C . SER A 1 94 ? 27.505 -18.158 5.971 1.00 37.19 94 SER A C 1
ATOM 778 O O . SER A 1 94 ? 28.052 -18.734 5.023 1.00 37.19 94 SER A O 1
ATOM 780 N N . PRO A 1 95 ? 28.070 -17.100 6.578 1.00 47.50 95 PRO A N 1
ATOM 781 C CA . PRO A 1 95 ? 29.357 -16.573 6.155 1.00 47.50 95 PRO A CA 1
ATOM 782 C C . PRO A 1 95 ? 30.469 -17.533 6.599 1.00 47.50 95 PRO A C 1
ATOM 784 O O . PRO A 1 95 ? 30.784 -17.635 7.782 1.00 47.50 95 PRO A O 1
ATOM 787 N N . ALA A 1 96 ? 31.070 -18.244 5.645 1.00 36.91 96 ALA A N 1
ATOM 788 C CA . ALA A 1 96 ? 32.412 -18.789 5.825 1.00 36.91 96 ALA A CA 1
ATOM 789 C C . ALA A 1 96 ? 33.435 -17.662 5.587 1.00 36.91 96 ALA A C 1
ATOM 791 O O . ALA A 1 96 ? 33.189 -16.792 4.746 1.00 36.91 96 ALA A O 1
ATOM 792 N N . PRO A 1 97 ? 34.571 -17.641 6.305 1.00 45.12 97 PRO A N 1
ATOM 793 C CA . PRO A 1 97 ? 35.536 -16.565 6.181 1.00 45.12 97 PRO A CA 1
ATOM 794 C C . PRO A 1 97 ? 36.351 -16.779 4.905 1.00 45.12 97 PRO A C 1
ATOM 796 O O . PRO A 1 97 ? 37.113 -17.737 4.797 1.00 45.12 97 PRO A O 1
ATOM 799 N N . SER A 1 98 ? 36.218 -15.877 3.938 1.00 34.91 98 SER A N 1
ATOM 800 C CA . SER A 1 98 ? 37.172 -15.774 2.837 1.00 34.91 98 SER A CA 1
ATOM 801 C C . SER A 1 98 ? 37.724 -14.359 2.793 1.00 34.91 98 SER A C 1
ATOM 803 O O . SER A 1 98 ? 37.070 -13.420 2.338 1.00 34.91 98 SER A O 1
ATOM 805 N N . ASN A 1 99 ? 38.946 -14.233 3.299 1.00 47.44 99 ASN A N 1
ATOM 806 C CA . ASN A 1 99 ? 39.809 -13.092 3.061 1.00 47.44 99 ASN A CA 1
ATOM 807 C C . ASN A 1 99 ? 40.027 -12.930 1.557 1.00 47.44 99 ASN A C 1
ATOM 809 O O . ASN A 1 99 ? 40.625 -13.801 0.931 1.00 47.44 99 ASN A O 1
ATOM 813 N N . SER A 1 100 ? 39.623 -11.789 1.012 1.00 40.28 100 SER A N 1
ATOM 814 C CA . SER A 1 100 ? 40.253 -11.209 -0.174 1.00 40.28 100 SER A CA 1
ATOM 815 C C . SER A 1 100 ? 39.773 -9.775 -0.343 1.00 40.28 100 SER A C 1
ATOM 817 O O . SER A 1 100 ? 38.645 -9.500 -0.743 1.00 40.28 100 SER A O 1
ATOM 819 N N . SER A 1 101 ? 40.674 -8.862 -0.005 1.00 46.06 101 SER A N 1
ATOM 820 C CA . SER A 1 101 ? 40.663 -7.465 -0.400 1.00 46.06 101 SER A CA 1
ATOM 821 C C . SER A 1 101 ? 40.664 -7.337 -1.927 1.00 46.06 101 SER A C 1
ATOM 823 O O . SER A 1 101 ? 41.664 -7.658 -2.565 1.00 46.06 101 SER A O 1
ATOM 825 N N . ALA A 1 102 ? 39.576 -6.827 -2.497 1.00 37.50 102 ALA A N 1
ATOM 826 C CA . ALA A 1 102 ? 39.550 -6.103 -3.768 1.00 37.50 102 ALA A CA 1
ATOM 827 C C . ALA A 1 102 ? 38.197 -5.382 -3.873 1.00 37.50 102 ALA A C 1
ATOM 829 O O . ALA A 1 102 ? 37.161 -6.036 -3.898 1.00 37.50 102 ALA A O 1
ATOM 830 N N . SER A 1 103 ? 38.231 -4.044 -3.852 1.00 38.75 103 SER A N 1
ATOM 831 C CA . SER A 1 103 ? 37.144 -3.099 -4.178 1.00 38.75 103 SER A CA 1
ATOM 832 C C . SER A 1 103 ? 35.708 -3.618 -3.991 1.00 38.75 103 SER A C 1
ATOM 834 O O . SER A 1 103 ? 35.132 -4.216 -4.901 1.00 38.75 103 SER A O 1
ATOM 836 N N . ALA A 1 104 ? 35.118 -3.337 -2.827 1.00 34.94 104 ALA A N 1
ATOM 837 C CA . ALA A 1 104 ? 33.734 -3.687 -2.529 1.00 34.94 104 ALA A CA 1
ATOM 838 C C . ALA A 1 104 ? 32.777 -3.149 -3.619 1.00 34.94 104 ALA A C 1
ATOM 840 O O . ALA A 1 104 ? 32.768 -1.937 -3.870 1.00 34.94 104 ALA A O 1
ATOM 841 N N . PRO A 1 105 ? 31.959 -3.997 -4.270 1.00 38.00 105 PRO A N 1
ATOM 842 C CA . PRO A 1 105 ? 30.822 -3.506 -5.032 1.00 38.00 105 PRO A CA 1
ATOM 843 C C . PRO A 1 105 ? 29.874 -2.813 -4.046 1.00 38.00 105 PRO A C 1
ATOM 845 O O . PRO A 1 105 ? 29.591 -3.362 -2.984 1.00 38.00 105 PRO A O 1
ATOM 848 N N . LYS A 1 106 ? 29.426 -1.593 -4.374 1.00 41.44 106 LYS A N 1
ATOM 849 C CA . LYS A 1 106 ? 28.446 -0.830 -3.582 1.00 41.44 106 LYS A CA 1
ATOM 850 C C . LYS A 1 106 ? 27.282 -1.755 -3.215 1.00 41.44 106 LYS A C 1
ATOM 852 O O . LYS A 1 106 ? 26.547 -2.181 -4.104 1.00 41.44 106 LYS A O 1
ATOM 857 N N . GLU A 1 107 ? 27.165 -2.109 -1.937 1.00 42.00 107 GLU A N 1
ATOM 858 C CA . GLU A 1 107 ? 26.096 -2.980 -1.462 1.00 42.00 107 GLU A CA 1
ATOM 859 C C . GLU A 1 107 ? 24.746 -2.327 -1.765 1.00 42.00 107 GLU A C 1
ATOM 861 O O . GLU A 1 107 ? 24.478 -1.189 -1.386 1.00 42.00 107 GLU A O 1
ATOM 866 N N . VAL A 1 108 ? 23.909 -3.060 -2.493 1.00 47.97 108 VAL A N 1
ATOM 867 C CA . VAL A 1 108 ? 22.527 -2.699 -2.802 1.00 47.97 108 VAL A CA 1
ATOM 868 C C . VAL A 1 108 ? 21.784 -2.512 -1.481 1.00 47.97 108 VAL A C 1
ATOM 870 O O . VAL A 1 108 ? 21.644 -3.466 -0.709 1.00 47.97 108 VAL A O 1
ATOM 873 N N . HIS A 1 109 ? 21.303 -1.302 -1.194 1.00 53.31 109 HIS A N 1
ATOM 874 C CA . HIS A 1 109 ? 20.504 -1.050 0.002 1.00 53.31 109 HIS A CA 1
ATOM 875 C C . HIS A 1 109 ? 19.133 -1.726 -0.154 1.00 53.31 109 HIS A C 1
ATOM 877 O O . HIS A 1 109 ? 18.149 -1.127 -0.566 1.00 53.31 109 HIS A O 1
ATOM 883 N N . GLN A 1 110 ? 19.048 -3.006 0.220 1.00 62.34 110 GLN A N 1
ATOM 884 C CA . GLN A 1 110 ? 17.817 -3.812 0.212 1.00 62.34 110 GLN A CA 1
ATOM 885 C C . GLN A 1 110 ? 16.758 -3.312 1.228 1.00 62.34 110 GLN A C 1
ATOM 887 O O . GLN A 1 110 ? 15.699 -3.918 1.407 1.00 62.34 110 GLN A O 1
ATOM 892 N N . TYR A 1 111 ? 17.032 -2.219 1.938 1.00 72.12 111 TYR A N 1
ATOM 893 C CA . TYR A 1 111 ? 16.244 -1.767 3.070 1.00 72.12 111 TYR A CA 1
ATOM 894 C C . TYR A 1 111 ? 16.059 -0.260 3.049 1.00 72.12 111 TYR A C 1
ATOM 896 O O . TYR A 1 111 ? 16.977 0.486 2.726 1.00 72.12 111 TYR A O 1
ATOM 904 N N . ILE A 1 112 ? 14.877 0.160 3.482 1.00 81.38 112 ILE A N 1
ATOM 905 C CA . ILE A 1 112 ? 14.579 1.538 3.835 1.00 81.38 112 ILE A CA 1
ATOM 906 C C . ILE A 1 112 ? 14.437 1.625 5.352 1.00 81.38 112 ILE A C 1
ATOM 908 O O . ILE A 1 112 ? 13.789 0.795 5.990 1.00 81.38 112 ILE A O 1
ATOM 912 N N . TYR A 1 113 ? 15.065 2.621 5.948 1.00 85.31 113 TYR A N 1
ATOM 913 C CA . TYR A 1 113 ? 14.934 2.936 7.354 1.00 85.31 113 TYR A CA 1
ATOM 914 C C . TYR A 1 113 ? 13.738 3.850 7.560 1.00 85.31 113 TYR A C 1
ATOM 916 O O . TYR A 1 113 ? 13.581 4.860 6.876 1.00 85.31 113 TYR A O 1
ATOM 924 N N . ARG A 1 114 ? 12.907 3.503 8.537 1.00 86.69 114 ARG A N 1
ATOM 925 C CA . ARG A 1 114 ? 11.768 4.298 8.982 1.00 86.69 114 ARG A CA 1
ATOM 926 C C . ARG A 1 114 ? 12.002 4.765 10.404 1.00 86.69 114 ARG A C 1
ATOM 928 O O . ARG A 1 114 ? 12.245 3.948 11.286 1.00 86.69 114 ARG A O 1
ATOM 935 N N . TRP A 1 115 ? 11.809 6.049 10.664 1.00 88.75 115 TRP A N 1
ATOM 936 C CA . TRP A 1 115 ? 11.775 6.570 12.029 1.00 88.75 115 TRP A CA 1
ATOM 937 C C . TRP A 1 115 ? 10.616 7.540 12.211 1.00 88.75 115 TRP A C 1
ATOM 939 O O . TRP A 1 115 ? 9.939 7.925 11.261 1.00 88.75 115 TRP A O 1
ATOM 949 N N . THR A 1 116 ? 10.317 7.878 13.458 1.00 85.12 116 THR A N 1
ATOM 950 C CA . THR A 1 116 ? 9.284 8.857 13.799 1.00 85.12 116 THR A CA 1
ATOM 951 C C . THR A 1 116 ? 9.912 9.925 14.673 1.00 85.12 116 THR A C 1
ATOM 953 O O . THR A 1 116 ? 10.577 9.594 15.654 1.00 85.12 116 THR A O 1
ATOM 956 N N . ASP A 1 117 ? 9.734 11.190 14.308 1.00 84.00 117 ASP A N 1
ATOM 957 C CA . ASP A 1 117 ? 10.265 12.300 15.094 1.00 84.00 117 ASP A CA 1
ATOM 958 C C . ASP A 1 117 ? 9.406 12.611 16.336 1.00 84.00 117 ASP A C 1
ATOM 960 O O . ASP A 1 117 ? 8.370 11.989 16.594 1.00 84.00 117 ASP A O 1
ATOM 964 N N . ARG A 1 118 ? 9.845 13.595 17.131 1.00 81.06 118 ARG A N 1
ATOM 965 C CA . ARG A 1 118 ? 9.122 14.080 18.322 1.00 81.06 118 ARG A CA 1
ATOM 966 C C . ARG A 1 118 ? 7.723 14.620 18.014 1.00 81.06 118 ARG A C 1
ATOM 968 O O . ARG A 1 118 ? 6.865 14.580 18.893 1.00 81.06 118 ARG A O 1
ATOM 975 N N . GLU A 1 119 ? 7.487 15.106 16.800 1.00 72.50 119 GLU A N 1
ATOM 976 C CA . GLU A 1 119 ? 6.184 15.612 16.356 1.00 72.50 119 GLU A CA 1
ATOM 977 C C . GLU A 1 119 ? 5.258 14.479 15.880 1.00 72.50 119 GLU A C 1
ATOM 979 O O . GLU A 1 119 ? 4.065 14.688 15.641 1.00 72.50 119 GLU A O 1
ATOM 984 N N . GLY A 1 120 ? 5.774 13.248 15.805 1.00 70.06 120 GLY A N 1
ATOM 985 C CA . GLY A 1 120 ? 5.040 12.081 15.340 1.00 70.06 120 GLY A CA 1
ATOM 986 C C . GLY A 1 120 ? 5.033 11.933 13.819 1.00 70.06 120 GLY A C 1
ATOM 987 O O . GLY A 1 120 ? 4.257 11.118 13.311 1.00 70.06 120 GLY A O 1
ATOM 988 N N . VAL A 1 121 ? 5.855 12.698 13.096 1.00 69.12 121 VAL A N 1
ATOM 989 C CA . VAL A 1 121 ? 6.010 12.590 11.643 1.00 69.12 121 VAL A CA 1
ATOM 990 C C . VAL A 1 121 ? 6.902 11.397 11.332 1.00 69.12 121 VAL A C 1
ATOM 992 O O . VAL A 1 121 ? 7.946 11.198 11.952 1.00 69.12 121 VAL A O 1
ATOM 995 N N . VAL A 1 122 ? 6.457 10.572 10.387 1.00 77.06 122 VAL A N 1
ATOM 996 C CA . VAL A 1 122 ? 7.170 9.369 9.958 1.00 77.06 122 VAL A CA 1
ATOM 997 C C . VAL A 1 122 ? 8.071 9.732 8.791 1.00 77.06 122 VAL A C 1
ATOM 999 O O . VAL A 1 122 ? 7.593 10.217 7.768 1.00 77.06 122 VAL A O 1
ATOM 1002 N N . HIS A 1 123 ? 9.357 9.464 8.952 1.00 78.44 123 HIS A N 1
ATOM 1003 C CA . HIS A 1 123 ? 10.397 9.737 7.973 1.00 78.44 123 HIS A CA 1
ATOM 1004 C C . HIS A 1 123 ? 10.963 8.433 7.428 1.00 78.44 123 HIS A C 1
ATOM 1006 O O . HIS A 1 123 ? 10.939 7.400 8.106 1.00 78.44 123 HIS A O 1
ATOM 1012 N N . PHE A 1 124 ? 11.469 8.502 6.201 1.00 83.75 124 PHE A N 1
ATOM 1013 C CA . PHE A 1 124 ? 12.032 7.374 5.477 1.00 83.75 124 PHE A CA 1
ATOM 1014 C C . PHE A 1 124 ? 13.354 7.782 4.825 1.00 83.75 124 PHE A C 1
ATOM 1016 O O . PHE A 1 124 ? 13.432 8.852 4.228 1.00 83.75 124 PHE A O 1
ATOM 1023 N N . THR A 1 125 ? 14.376 6.936 4.930 1.00 80.25 125 THR A N 1
ATOM 1024 C CA . THR A 1 125 ? 15.677 7.121 4.270 1.00 80.25 125 THR A CA 1
ATOM 1025 C C . THR A 1 125 ? 16.278 5.768 3.927 1.00 80.25 125 THR A C 1
ATOM 1027 O O . THR A 1 125 ? 15.971 4.760 4.552 1.00 80.25 125 THR A O 1
ATOM 1030 N N . GLU A 1 126 ? 17.158 5.736 2.943 1.00 75.00 126 GLU A N 1
ATOM 1031 C CA . GLU A 1 126 ? 17.973 4.561 2.633 1.00 75.00 126 GLU A CA 1
ATOM 1032 C C . GLU A 1 126 ? 19.282 4.556 3.424 1.00 75.00 126 GLU A C 1
ATOM 1034 O O . GLU A 1 126 ? 19.890 3.504 3.609 1.00 75.00 126 GLU A O 1
ATOM 1039 N N . PHE A 1 127 ? 19.684 5.723 3.929 1.00 80.50 127 PHE A N 1
ATOM 1040 C CA . PHE A 1 127 ? 20.974 5.948 4.559 1.00 80.50 127 PHE A CA 1
ATOM 1041 C C . PHE A 1 127 ? 20.794 6.105 6.069 1.00 80.50 127 PHE A C 1
ATOM 1043 O O . PHE A 1 127 ? 20.262 7.121 6.527 1.00 80.50 127 PHE A O 1
ATOM 1050 N N . PRO A 1 128 ? 21.214 5.122 6.881 1.00 82.12 128 PRO A N 1
ATOM 1051 C CA . PRO A 1 128 ? 21.068 5.214 8.330 1.00 82.12 128 PRO A CA 1
ATOM 1052 C C . PRO A 1 128 ? 21.815 6.421 8.928 1.00 82.12 128 PRO A C 1
ATOM 1054 O O . PRO A 1 128 ? 21.472 6.870 10.024 1.00 82.12 128 PRO A O 1
ATOM 1057 N N . GLU A 1 129 ? 22.796 6.977 8.214 1.00 84.19 129 GLU A N 1
ATOM 1058 C CA . GLU A 1 129 ? 23.540 8.178 8.598 1.00 84.19 129 GLU A CA 1
ATOM 1059 C C . GLU A 1 129 ? 22.686 9.456 8.524 1.00 84.19 129 GLU A C 1
ATOM 1061 O O . GLU A 1 129 ? 22.893 10.368 9.323 1.00 84.19 129 GLU A O 1
ATOM 1066 N N . GLU A 1 130 ? 21.691 9.516 7.627 1.00 84.25 130 GLU A N 1
ATOM 1067 C CA . GLU A 1 130 ? 20.761 10.654 7.509 1.00 84.25 130 GLU A CA 1
ATOM 1068 C C . GLU A 1 130 ? 19.766 10.724 8.677 1.00 84.25 130 GLU A C 1
ATOM 1070 O O . GLU A 1 130 ? 19.126 11.754 8.905 1.00 84.25 130 GLU A O 1
ATOM 1075 N N . ILE A 1 131 ? 19.634 9.636 9.441 1.00 86.62 131 ILE A N 1
ATOM 1076 C CA . ILE A 1 131 ? 18.756 9.582 10.605 1.00 86.62 131 ILE A CA 1
ATOM 1077 C C . ILE A 1 131 ? 19.413 10.366 11.749 1.00 86.62 131 ILE A C 1
ATOM 1079 O O . ILE A 1 131 ? 20.530 10.020 12.158 1.00 86.62 131 ILE A O 1
ATOM 1083 N N . PRO A 1 132 ? 18.736 11.379 12.328 1.00 90.12 132 PRO A N 1
ATOM 1084 C CA . PRO A 1 132 ? 19.282 12.110 13.464 1.00 90.12 132 PRO A CA 1
ATOM 1085 C C . PRO A 1 132 ? 19.569 11.173 14.645 1.00 90.12 132 PRO A C 1
ATOM 1087 O O . PRO A 1 132 ? 18.751 10.306 14.959 1.00 90.12 132 PRO A O 1
ATOM 1090 N N . GLU A 1 133 ? 20.687 11.404 15.342 1.00 89.44 133 GLU A N 1
ATOM 1091 C CA . GLU A 1 133 ? 21.171 10.614 16.492 1.00 89.44 133 GLU A CA 1
ATOM 1092 C C . GLU A 1 133 ? 20.081 10.092 17.449 1.00 89.44 133 GLU A C 1
ATOM 1094 O O . GLU A 1 133 ? 20.049 8.884 17.695 1.00 89.44 133 GLU A O 1
ATOM 1099 N N . PRO A 1 134 ? 19.133 10.916 17.957 1.00 89.69 134 PRO A N 1
ATOM 1100 C CA . PRO A 1 134 ? 18.137 10.428 18.915 1.00 89.69 134 PRO A CA 1
ATOM 1101 C C . PRO A 1 134 ? 17.180 9.372 18.345 1.00 89.69 134 PRO A C 1
ATOM 1103 O O . PRO A 1 134 ? 16.525 8.676 19.118 1.00 89.69 134 PRO A O 1
ATOM 1106 N N . TYR A 1 135 ? 17.068 9.252 17.020 1.00 87.50 135 TYR A N 1
ATOM 1107 C CA . TYR A 1 135 ? 16.150 8.325 16.359 1.00 87.50 135 TYR A CA 1
ATOM 1108 C C . TYR A 1 135 ? 16.859 7.141 15.699 1.00 87.50 135 TYR A C 1
ATOM 1110 O O . TYR A 1 135 ? 16.186 6.181 15.332 1.00 87.50 135 TYR A O 1
ATOM 1118 N N . ARG A 1 136 ? 18.192 7.165 15.566 1.00 86.31 136 ARG A N 1
ATOM 1119 C CA . ARG A 1 136 ? 18.933 6.148 14.804 1.00 86.31 136 ARG A CA 1
ATOM 1120 C C . ARG A 1 136 ? 18.831 4.752 15.416 1.00 86.31 136 ARG A C 1
ATOM 1122 O O . ARG A 1 136 ? 18.584 3.790 14.699 1.00 86.31 136 ARG A O 1
ATOM 1129 N N . LEU A 1 137 ? 18.936 4.649 16.742 1.00 84.56 137 LEU A N 1
ATOM 1130 C CA . LEU A 1 137 ? 18.799 3.375 17.466 1.00 84.56 137 LEU A CA 1
ATOM 1131 C C . LEU A 1 137 ? 17.370 2.809 17.426 1.00 84.56 137 LEU A C 1
ATOM 1133 O O . LEU A 1 137 ? 17.182 1.604 17.555 1.00 84.56 137 LEU A O 1
ATOM 1137 N N . GLY A 1 138 ? 16.366 3.676 17.267 1.00 83.44 138 GLY A N 1
ATOM 1138 C CA . GLY A 1 138 ? 14.952 3.299 17.198 1.00 83.44 138 GLY A CA 1
ATOM 1139 C C . GLY A 1 138 ? 14.408 3.183 15.775 1.00 83.44 138 GLY A C 1
ATOM 1140 O O . GLY A 1 138 ? 13.214 2.930 15.607 1.00 83.44 138 GLY A O 1
ATOM 1141 N N . ALA A 1 139 ? 15.244 3.410 14.760 1.00 87.50 139 ALA A N 1
ATOM 1142 C CA . ALA A 1 139 ? 14.831 3.342 13.373 1.00 87.50 139 ALA A CA 1
ATOM 1143 C C . ALA A 1 139 ? 14.563 1.891 12.973 1.00 87.50 139 ALA A C 1
ATOM 1145 O O . ALA A 1 139 ? 15.389 0.996 13.154 1.00 87.50 139 ALA A O 1
ATOM 1146 N N . GLU A 1 140 ? 13.394 1.659 12.396 1.00 88.06 140 GLU A N 1
ATOM 1147 C CA . GLU A 1 140 ? 13.010 0.350 11.907 1.00 88.06 140 GLU A CA 1
ATOM 1148 C C . GLU A 1 140 ? 13.588 0.128 10.519 1.00 88.06 140 GLU A C 1
ATOM 1150 O O . GLU A 1 140 ? 13.347 0.905 9.594 1.00 88.06 140 GLU A O 1
ATOM 1155 N N . LYS A 1 141 ? 14.331 -0.966 10.372 1.00 86.06 141 LYS A N 1
ATOM 1156 C CA . LYS A 1 141 ? 14.835 -1.422 9.085 1.00 86.06 141 LYS A CA 1
ATOM 1157 C C . LYS A 1 141 ? 13.731 -2.194 8.369 1.00 86.06 141 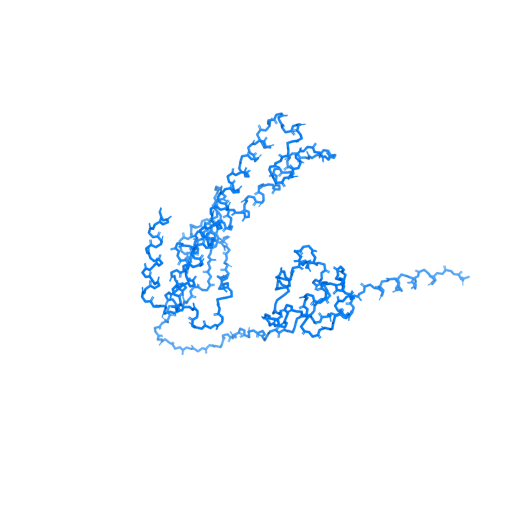LYS A C 1
ATOM 1159 O O . LYS A 1 141 ? 13.409 -3.321 8.737 1.00 86.06 141 LYS A O 1
ATOM 1164 N N . ILE A 1 142 ? 13.150 -1.585 7.347 1.00 76.69 142 ILE A N 1
ATOM 1165 C CA . ILE A 1 142 ? 12.086 -2.177 6.543 1.00 76.69 142 ILE A CA 1
ATOM 1166 C C . ILE A 1 142 ? 12.733 -2.761 5.296 1.00 76.69 142 ILE A C 1
ATOM 1168 O O . ILE A 1 142 ? 13.376 -2.043 4.533 1.00 76.69 142 ILE A O 1
ATOM 1172 N N . ALA A 1 143 ? 12.577 -4.069 5.083 1.00 65.88 143 ALA A N 1
ATOM 1173 C CA . ALA A 1 143 ? 12.937 -4.676 3.807 1.00 65.88 143 ALA A CA 1
ATOM 1174 C C . ALA A 1 143 ? 12.151 -3.957 2.715 1.00 65.88 143 ALA A C 1
ATOM 1176 O O . ALA A 1 143 ? 10.923 -3.895 2.794 1.00 65.88 143 ALA A O 1
ATOM 1177 N N . PHE A 1 144 ? 12.848 -3.377 1.738 1.00 57.97 144 PHE A N 1
ATOM 1178 C CA . PHE A 1 144 ? 12.180 -2.687 0.650 1.00 57.97 144 PHE A CA 1
ATOM 1179 C C . PHE A 1 144 ? 11.257 -3.704 -0.026 1.00 57.97 144 PHE A C 1
ATOM 1181 O O . PHE A 1 144 ? 11.748 -4.724 -0.526 1.00 57.97 144 PHE A O 1
ATOM 1188 N N . PRO A 1 145 ? 9.925 -3.504 -0.016 1.00 46.84 145 PRO A N 1
ATOM 1189 C CA . PRO A 1 145 ? 9.061 -4.366 -0.778 1.00 46.84 145 PRO A CA 1
ATOM 1190 C C . PRO A 1 145 ? 9.368 -4.037 -2.234 1.00 46.84 145 PRO A C 1
ATOM 1192 O O . PRO A 1 145 ? 8.863 -3.063 -2.802 1.00 46.84 145 PRO A O 1
ATOM 1195 N N . VAL A 1 146 ? 10.206 -4.869 -2.845 1.00 46.84 146 VAL A N 1
ATOM 1196 C CA . VAL A 1 146 ? 10.169 -5.124 -4.279 1.00 46.84 146 VAL A CA 1
ATOM 1197 C C . VAL A 1 146 ? 8.785 -5.723 -4.507 1.00 46.84 146 VAL A C 1
ATOM 1199 O O . VAL A 1 146 ? 8.623 -6.938 -4.508 1.00 46.84 146 VAL A O 1
ATOM 1202 N N . GLY A 1 147 ? 7.749 -4.879 -4.501 1.00 43.88 147 GLY A N 1
ATOM 1203 C CA . GLY A 1 147 ? 6.361 -5.305 -4.569 1.00 43.88 147 GLY A CA 1
ATOM 1204 C C . GLY A 1 147 ? 6.217 -6.087 -5.850 1.00 43.88 147 GLY A C 1
ATOM 1205 O O . GLY A 1 147 ? 6.285 -5.455 -6.893 1.00 43.88 147 GLY A O 1
ATOM 1206 N N . ALA A 1 148 ? 6.152 -7.421 -5.725 1.00 42.34 148 ALA A N 1
ATOM 1207 C CA . ALA A 1 148 ? 6.238 -8.426 -6.783 1.00 42.34 148 ALA A CA 1
ATOM 1208 C C . ALA A 1 148 ? 6.605 -7.806 -8.134 1.00 42.34 148 ALA A C 1
ATOM 1210 O O . ALA A 1 148 ? 5.761 -7.694 -9.023 1.00 42.34 148 ALA A O 1
ATOM 1211 N N . ALA A 1 149 ? 7.837 -7.293 -8.242 1.00 45.03 149 ALA A N 1
ATOM 1212 C CA . ALA A 1 149 ? 8.258 -6.663 -9.475 1.00 45.03 149 ALA A CA 1
ATOM 1213 C C . ALA A 1 149 ? 8.138 -7.768 -10.522 1.00 45.03 149 ALA A C 1
ATOM 1215 O O . ALA A 1 149 ? 8.736 -8.825 -10.287 1.00 45.03 149 ALA A O 1
ATOM 1216 N N . PRO A 1 150 ? 7.328 -7.577 -11.581 1.00 46.28 150 PRO A N 1
ATOM 1217 C CA . PRO A 1 150 ? 6.913 -8.640 -12.485 1.00 46.28 150 PRO A CA 1
ATOM 1218 C C . PRO A 1 150 ? 8.120 -9.511 -12.786 1.00 46.28 150 PRO A C 1
ATOM 1220 O O . PRO A 1 150 ? 9.172 -8.981 -13.142 1.00 46.28 150 PRO A O 1
ATOM 1223 N N . GLU A 1 151 ? 8.002 -10.819 -12.546 1.00 45.84 151 GLU A N 1
ATOM 1224 C CA . GLU A 1 151 ? 9.147 -11.745 -12.488 1.00 45.84 151 GLU A CA 1
ATOM 1225 C C . GLU A 1 151 ? 10.004 -11.750 -13.767 1.00 45.84 151 GLU A C 1
ATOM 1227 O O . GLU A 1 151 ? 11.097 -12.305 -13.790 1.00 45.84 151 GLU A O 1
ATOM 1232 N N . SER A 1 152 ? 9.542 -11.090 -14.830 1.00 54.44 152 SER A N 1
ATOM 1233 C CA . SER A 1 152 ? 10.284 -10.889 -16.063 1.00 54.44 152 SER A CA 1
ATOM 1234 C C . SER A 1 152 ? 11.093 -9.584 -16.077 1.00 54.44 152 SER A C 1
ATOM 1236 O O . SER A 1 152 ? 10.557 -8.485 -15.922 1.00 54.44 152 SER A O 1
ATOM 1238 N N . ALA A 1 153 ? 12.373 -9.698 -16.439 1.00 50.59 153 ALA A N 1
ATOM 1239 C CA . ALA A 1 153 ? 13.233 -8.569 -16.801 1.00 50.59 153 ALA A CA 1
ATOM 1240 C C . ALA A 1 153 ? 12.622 -7.660 -17.896 1.00 50.59 153 ALA A C 1
ATOM 1242 O O . ALA A 1 153 ? 12.906 -6.467 -17.938 1.00 50.59 153 ALA A O 1
ATOM 1243 N N . ARG A 1 154 ? 11.726 -8.197 -18.744 1.00 54.75 154 ARG A N 1
ATOM 1244 C CA . ARG A 1 154 ? 11.038 -7.452 -19.817 1.00 54.75 154 ARG A CA 1
ATOM 1245 C C . ARG A 1 154 ? 10.132 -6.335 -19.302 1.00 54.75 154 ARG A C 1
ATOM 1247 O O . ARG A 1 154 ? 10.093 -5.272 -19.905 1.00 54.75 154 ARG A O 1
ATOM 1254 N N . SER A 1 155 ? 9.432 -6.538 -18.187 1.00 57.78 155 SER A N 1
ATOM 1255 C CA . SER A 1 155 ? 8.515 -5.518 -17.660 1.00 57.78 155 SER A CA 1
ATOM 1256 C C . SER A 1 155 ? 9.234 -4.364 -16.952 1.00 57.78 155 SER A C 1
ATOM 1258 O O . SER A 1 155 ? 8.648 -3.296 -16.809 1.00 57.78 155 SER A O 1
ATOM 1260 N N . ARG A 1 156 ? 10.494 -4.546 -16.534 1.00 58.53 156 ARG A N 1
ATOM 1261 C CA . ARG A 1 156 ? 11.309 -3.490 -15.898 1.00 58.53 156 ARG A CA 1
ATOM 1262 C C . ARG A 1 156 ? 12.015 -2.583 -16.908 1.00 58.53 156 ARG A C 1
ATOM 1264 O O . ARG A 1 156 ? 12.641 -1.602 -16.527 1.00 58.53 156 ARG A O 1
ATOM 1271 N N . GLN A 1 157 ? 11.873 -2.886 -18.197 1.00 68.44 157 GLN A N 1
ATOM 1272 C CA . GLN A 1 157 ? 12.298 -2.028 -19.304 1.00 68.44 157 GLN A CA 1
ATOM 1273 C C . GLN A 1 157 ? 11.117 -1.290 -19.956 1.00 68.44 157 GLN A C 1
ATOM 1275 O O . GLN A 1 157 ? 11.319 -0.506 -20.876 1.00 68.44 157 GLN A O 1
ATOM 1280 N N . ASP A 1 158 ? 9.886 -1.519 -19.485 1.00 81.12 158 ASP A N 1
ATOM 1281 C CA . ASP A 1 158 ? 8.677 -0.975 -20.097 1.00 81.12 158 ASP A CA 1
ATOM 1282 C C . ASP A 1 158 ? 8.299 0.392 -19.500 1.00 81.12 158 ASP A C 1
ATOM 1284 O O . ASP A 1 158 ? 7.805 0.503 -18.374 1.00 81.12 158 ASP A O 1
ATOM 1288 N N . LEU A 1 159 ? 8.473 1.456 -20.289 1.00 87.62 159 LEU A N 1
ATOM 1289 C CA . LEU A 1 159 ? 8.048 2.810 -19.930 1.00 87.62 159 LEU A CA 1
ATOM 1290 C C . LEU A 1 159 ? 6.550 2.895 -19.597 1.00 87.62 159 LEU A C 1
ATOM 1292 O O . LEU A 1 159 ? 6.144 3.731 -18.783 1.00 87.62 159 LEU A O 1
ATOM 1296 N N . ARG A 1 160 ? 5.708 2.063 -20.221 1.00 87.81 160 ARG A N 1
ATOM 1297 C CA . ARG A 1 160 ? 4.270 2.035 -19.946 1.00 87.81 160 ARG A CA 1
ATOM 1298 C C . ARG A 1 160 ? 4.001 1.615 -18.508 1.00 87.81 160 ARG A C 1
ATOM 1300 O O . ARG A 1 160 ? 3.213 2.281 -17.837 1.00 87.81 160 ARG A O 1
ATOM 1307 N N . TRP A 1 161 ? 4.689 0.583 -18.030 1.00 87.50 161 TRP A N 1
ATOM 1308 C CA . TRP A 1 161 ? 4.553 0.109 -16.657 1.00 87.50 161 TRP A CA 1
ATOM 1309 C C . TRP A 1 161 ? 4.874 1.222 -15.655 1.00 87.50 161 TRP A C 1
ATOM 1311 O O . TRP A 1 161 ? 4.050 1.542 -14.799 1.00 87.50 161 TRP A O 1
ATOM 1321 N N . TYR A 1 162 ? 6.008 1.910 -15.830 1.00 88.44 162 TYR A N 1
ATOM 1322 C CA . TYR A 1 162 ? 6.388 3.020 -14.948 1.00 88.44 162 TYR A CA 1
ATOM 1323 C C . TYR A 1 162 ? 5.376 4.171 -14.977 1.00 88.44 162 TYR A C 1
ATOM 1325 O O . TYR A 1 162 ? 5.096 4.769 -13.939 1.00 88.44 162 TYR A O 1
ATOM 1333 N N . LYS A 1 163 ? 4.784 4.479 -16.138 1.00 90.56 163 LYS A N 1
ATOM 1334 C CA . LYS A 1 163 ? 3.714 5.488 -16.241 1.00 90.56 163 LYS A CA 1
ATOM 1335 C C . LYS A 1 163 ? 2.458 5.081 -15.470 1.00 90.56 163 LYS A C 1
ATOM 1337 O O . LYS A 1 163 ? 1.871 5.913 -14.774 1.00 90.56 163 LYS A O 1
ATOM 1342 N N . GLU A 1 164 ? 2.035 3.827 -15.599 1.00 88.06 164 GLU A N 1
ATOM 1343 C CA . GLU A 1 164 ? 0.866 3.289 -14.897 1.00 88.06 164 GLU A CA 1
ATOM 1344 C C . GLU A 1 164 ? 1.096 3.265 -13.378 1.00 88.06 164 GLU A C 1
ATOM 1346 O O . GLU A 1 164 ? 0.229 3.700 -12.613 1.00 88.06 164 GLU A O 1
ATOM 1351 N N . GLU A 1 165 ? 2.289 2.860 -12.944 1.00 88.38 165 GLU A N 1
ATOM 1352 C CA . GLU A 1 165 ? 2.675 2.796 -11.535 1.00 88.38 165 GLU A CA 1
ATOM 1353 C C . GLU A 1 165 ? 2.769 4.189 -10.895 1.00 88.38 165 GLU A C 1
ATOM 1355 O O . GLU A 1 165 ? 2.190 4.427 -9.832 1.00 88.38 165 GLU A O 1
ATOM 1360 N N . VAL A 1 166 ? 3.396 5.160 -11.572 1.00 91.69 166 VAL A N 1
ATOM 1361 C CA . VAL A 1 166 ? 3.400 6.569 -11.138 1.00 91.69 166 VAL A CA 1
ATOM 1362 C C . VAL A 1 166 ? 1.971 7.089 -10.978 1.00 91.69 166 VAL A C 1
ATOM 1364 O O . VAL A 1 166 ? 1.641 7.713 -9.967 1.00 91.69 166 VAL A O 1
ATOM 1367 N N . HIS A 1 167 ? 1.091 6.819 -11.945 1.00 91.25 167 HIS A N 1
ATOM 1368 C CA . HIS A 1 167 ? -0.305 7.258 -11.881 1.00 91.25 167 HIS A CA 1
ATOM 1369 C C . HIS A 1 167 ? -1.063 6.624 -10.710 1.00 91.25 167 HIS A C 1
ATOM 1371 O O . HIS A 1 167 ? -1.810 7.311 -10.003 1.00 91.25 167 HIS A O 1
ATOM 1377 N N . ARG A 1 168 ? -0.855 5.324 -10.471 1.00 92.62 168 ARG A N 1
ATOM 1378 C CA . ARG A 1 168 ? -1.425 4.589 -9.334 1.00 92.62 168 ARG A CA 1
ATOM 1379 C C . ARG A 1 168 ? -0.983 5.204 -8.006 1.00 92.62 168 ARG A C 1
ATOM 1381 O O . ARG A 1 168 ? -1.835 5.525 -7.175 1.00 92.62 168 ARG A O 1
ATOM 1388 N N . LEU A 1 169 ? 0.318 5.432 -7.835 1.00 90.44 169 LEU A N 1
ATOM 1389 C CA . LEU A 1 169 ? 0.891 6.007 -6.618 1.00 90.44 169 LEU A CA 1
ATOM 1390 C C . LEU A 1 169 ? 0.438 7.456 -6.389 1.00 90.44 169 LEU A C 1
ATOM 1392 O O . LEU A 1 169 ? 0.116 7.823 -5.261 1.00 90.44 169 LEU A O 1
ATOM 1396 N N . ILE A 1 170 ? 0.321 8.282 -7.437 1.00 93.06 170 ILE A N 1
ATOM 1397 C CA . ILE A 1 170 ? -0.218 9.649 -7.315 1.00 93.06 170 ILE A CA 1
ATOM 1398 C C . ILE A 1 170 ? -1.667 9.623 -6.810 1.00 93.06 170 ILE A C 1
ATOM 1400 O O . ILE A 1 170 ? -2.028 10.408 -5.926 1.00 93.06 170 ILE A O 1
ATOM 1404 N N . LYS A 1 171 ? -2.505 8.721 -7.339 1.00 91.56 171 LYS A N 1
ATOM 1405 C CA . LYS A 1 171 ? -3.885 8.546 -6.859 1.00 91.56 171 LYS A CA 1
ATOM 1406 C C . LYS A 1 171 ? -3.915 8.123 -5.392 1.00 91.56 171 LYS A C 1
ATOM 1408 O O . LYS A 1 171 ? -4.665 8.715 -4.614 1.00 91.56 171 LYS A O 1
ATOM 1413 N N . GLU A 1 172 ? -3.089 7.149 -5.018 1.00 90.12 172 GLU A N 1
ATOM 1414 C CA . GLU A 1 172 ? -2.975 6.651 -3.644 1.00 90.12 172 GLU A CA 1
ATOM 1415 C C . GLU A 1 172 ? -2.528 7.764 -2.683 1.00 90.12 172 GLU A C 1
ATOM 1417 O O . GLU A 1 172 ? -3.217 8.035 -1.699 1.00 90.12 172 GLU A O 1
ATOM 1422 N N . ARG A 1 173 ? -1.465 8.506 -3.019 1.00 94.50 173 ARG A N 1
ATOM 1423 C CA . ARG A 1 173 ? -0.976 9.668 -2.258 1.00 94.50 173 ARG A CA 1
ATOM 1424 C C . ARG A 1 173 ? -2.074 10.703 -2.029 1.00 94.50 173 ARG A C 1
ATOM 1426 O O . ARG A 1 173 ? -2.286 11.161 -0.907 1.00 94.50 173 ARG A O 1
ATOM 1433 N N . ASN A 1 174 ? -2.780 11.091 -3.092 1.00 94.94 174 ASN A N 1
ATOM 1434 C CA . ASN A 1 174 ? -3.826 12.110 -3.010 1.00 94.94 174 ASN A CA 1
ATOM 1435 C C . ASN A 1 174 ? -5.000 11.637 -2.137 1.00 94.94 174 ASN A C 1
ATOM 1437 O O . ASN A 1 174 ? -5.545 12.420 -1.353 1.00 94.94 174 ASN A O 1
ATOM 1441 N N . TRP A 1 175 ? -5.369 10.356 -2.235 1.00 91.81 175 TRP A N 1
ATOM 1442 C CA . TRP A 1 175 ? -6.374 9.751 -1.367 1.00 91.81 175 TRP A CA 1
ATOM 1443 C C . TRP A 1 175 ? -5.925 9.750 0.100 1.00 91.81 175 TRP A C 1
ATOM 1445 O O . TRP A 1 175 ? -6.672 10.226 0.955 1.00 91.81 175 TRP A O 1
ATOM 1455 N N . LEU A 1 176 ? -4.693 9.318 0.387 1.00 87.62 176 LEU A N 1
ATOM 1456 C CA . LEU A 1 176 ? -4.118 9.292 1.737 1.00 87.62 176 LEU A CA 1
ATOM 1457 C C . LEU A 1 176 ? -4.080 10.687 2.366 1.00 87.62 176 LEU A C 1
ATOM 1459 O O . LEU A 1 176 ? -4.596 10.870 3.468 1.00 87.62 176 LEU A O 1
ATOM 1463 N N . ARG A 1 177 ? -3.561 11.694 1.648 1.00 93.38 177 ARG A N 1
ATOM 1464 C CA . ARG A 1 177 ? -3.542 13.097 2.107 1.00 93.38 177 ARG A CA 1
ATOM 1465 C C . ARG A 1 177 ? -4.943 13.591 2.467 1.00 93.38 177 ARG A C 1
ATOM 1467 O O . ARG A 1 177 ? -5.131 14.235 3.500 1.00 93.38 177 ARG A O 1
ATOM 1474 N N . ARG A 1 178 ? -5.945 13.262 1.644 1.00 92.06 178 ARG A N 1
ATOM 1475 C CA . ARG A 1 178 ? -7.345 13.606 1.922 1.00 92.06 178 ARG A CA 1
ATOM 1476 C C . ARG A 1 178 ? -7.858 12.915 3.187 1.00 92.06 178 ARG A C 1
ATOM 1478 O O . ARG A 1 178 ? -8.442 13.595 4.027 1.00 92.06 178 ARG A O 1
ATOM 1485 N N . GLN A 1 179 ? -7.633 11.610 3.337 1.00 84.69 179 GLN A N 1
ATOM 1486 C CA . GLN A 1 179 ? -8.080 10.852 4.512 1.00 84.69 179 GLN A CA 1
ATOM 1487 C C . GLN A 1 179 ? -7.422 11.343 5.804 1.00 84.69 179 GLN A C 1
ATOM 1489 O O . GLN A 1 179 ? -8.107 11.542 6.801 1.00 84.69 179 GLN A O 1
ATOM 1494 N N . ILE A 1 180 ? -6.112 11.601 5.788 1.00 86.88 180 ILE A N 1
ATOM 1495 C CA . ILE A 1 180 ? -5.377 12.147 6.939 1.00 86.88 180 ILE A CA 1
ATOM 1496 C C . ILE A 1 180 ? -5.965 13.499 7.348 1.00 86.88 180 ILE A C 1
ATOM 1498 O O . ILE A 1 180 ? -6.239 13.721 8.528 1.00 86.88 180 ILE A O 1
ATOM 1502 N N . LYS A 1 181 ? -6.226 14.385 6.378 1.00 89.12 181 LYS A N 1
ATOM 1503 C CA . LYS A 1 181 ? -6.843 15.694 6.627 1.00 89.12 181 LYS A CA 1
ATOM 1504 C C . LYS A 1 181 ? -8.247 15.569 7.222 1.00 89.12 181 LYS A C 1
ATOM 1506 O O . LYS A 1 181 ? -8.595 16.333 8.118 1.00 89.12 181 LYS A O 1
ATOM 1511 N N . GLU A 1 182 ? -9.058 14.632 6.735 1.00 84.62 182 GLU A N 1
ATOM 1512 C CA . GLU A 1 182 ? -10.392 14.354 7.285 1.00 84.62 182 GLU A CA 1
ATOM 1513 C C . GLU A 1 182 ? -10.291 13.801 8.722 1.00 84.62 182 GLU A C 1
ATOM 1515 O O . GLU A 1 182 ? -10.892 14.369 9.631 1.00 84.62 182 GLU A O 1
ATOM 1520 N N . ASN A 1 183 ? -9.417 12.822 8.974 1.00 83.25 183 ASN A N 1
ATOM 1521 C CA . ASN A 1 183 ? -9.172 12.277 10.315 1.00 83.25 183 ASN A CA 1
ATOM 1522 C C . ASN A 1 183 ? -8.655 13.330 11.305 1.00 83.25 183 ASN A C 1
AT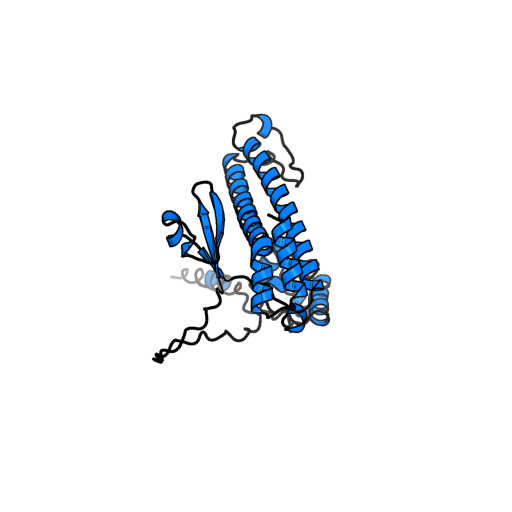OM 1524 O O . ASN A 1 183 ? -8.999 13.294 12.483 1.00 83.25 183 ASN A O 1
ATOM 1528 N N . GLN A 1 184 ? -7.827 14.278 10.859 1.00 85.19 184 GLN A N 1
ATOM 1529 C CA . GLN A 1 184 ? -7.367 15.385 11.702 1.00 85.19 184 GLN A CA 1
ATOM 1530 C C . GLN A 1 184 ? -8.516 16.315 12.113 1.00 85.19 184 GLN A C 1
ATOM 1532 O O . GLN A 1 184 ? -8.518 16.799 13.245 1.00 85.19 184 GLN A O 1
ATOM 1537 N N . LYS A 1 185 ? -9.501 16.553 11.236 1.00 83.62 185 LYS A N 1
ATOM 1538 C CA . LYS A 1 185 ? -10.708 17.319 11.591 1.00 83.62 185 LYS A CA 1
ATOM 1539 C C . LYS A 1 185 ? -11.533 16.576 12.637 1.00 83.62 185 LYS A C 1
ATOM 1541 O O . LYS A 1 185 ? -11.891 17.171 13.650 1.00 83.62 185 LYS A O 1
ATOM 1546 N N . ASP A 1 186 ? -11.753 15.281 12.432 1.00 78.12 186 ASP A N 1
ATOM 1547 C CA . ASP A 1 186 ? -12.494 14.433 13.368 1.00 78.12 186 ASP A CA 1
ATOM 1548 C C . ASP A 1 186 ? -11.795 14.361 14.737 1.00 78.12 186 ASP A C 1
ATOM 1550 O O . ASP A 1 186 ? -12.444 14.482 15.773 1.00 78.12 186 ASP A O 1
ATOM 1554 N N . LEU A 1 187 ? -10.459 14.268 14.764 1.00 78.56 187 LEU A N 1
ATOM 1555 C CA . LEU A 1 187 ? -9.673 14.327 16.002 1.00 78.56 187 LEU A CA 1
ATOM 1556 C C . LEU A 1 187 ? -9.832 15.658 16.743 1.00 78.56 187 LEU A C 1
ATOM 1558 O O . LEU A 1 187 ? -9.932 15.653 17.967 1.00 78.56 187 LEU A O 1
ATOM 1562 N N . ARG A 1 188 ? -9.870 16.796 16.039 1.00 78.69 188 ARG A N 1
ATOM 1563 C CA . ARG A 1 188 ? -10.129 18.095 16.684 1.00 78.69 188 ARG A CA 1
ATOM 1564 C C . ARG A 1 188 ? -11.522 18.118 17.313 1.00 78.69 188 ARG A C 1
ATOM 1566 O O . ARG A 1 188 ? -11.647 18.490 18.473 1.00 78.69 188 ARG A O 1
ATOM 1573 N N . LEU A 1 189 ? -12.539 17.650 16.586 1.00 74.44 189 LEU A N 1
ATOM 1574 C CA . LEU A 1 189 ? -13.922 17.601 17.072 1.00 74.44 189 LEU A CA 1
ATOM 1575 C C . LEU A 1 189 ? -14.091 16.676 18.287 1.00 74.44 189 LEU A C 1
ATOM 1577 O O . LEU A 1 189 ? -14.774 17.043 19.241 1.00 74.44 189 LEU A O 1
ATOM 1581 N N . LEU A 1 190 ? -13.461 15.498 18.264 1.00 70.50 190 LEU A N 1
ATOM 1582 C CA . LEU A 1 190 ? -13.581 14.484 19.315 1.00 70.50 190 LEU A CA 1
ATOM 1583 C C . LEU A 1 190 ? -12.725 14.785 20.550 1.00 70.50 190 LEU A C 1
ATOM 1585 O O . LEU A 1 190 ? -13.154 14.505 21.666 1.00 70.50 190 LEU A O 1
ATOM 1589 N N . CYS A 1 191 ? -11.516 15.325 20.369 1.00 67.19 191 CYS A N 1
ATOM 1590 C CA . CYS A 1 191 ? -10.528 15.423 21.446 1.00 67.19 191 CYS A CA 1
ATOM 1591 C C . CYS A 1 191 ? -10.409 16.836 22.064 1.00 67.19 191 CYS A C 1
ATOM 1593 O O . CYS A 1 191 ? -9.782 16.956 23.110 1.00 67.19 191 CYS A O 1
ATOM 1595 N N . GLN A 1 192 ? -10.993 17.895 21.476 1.00 61.62 192 GLN A N 1
ATOM 1596 C CA . GLN A 1 192 ? -10.976 19.265 22.041 1.00 61.62 192 GLN A CA 1
ATOM 1597 C C . GLN A 1 192 ? -12.239 19.628 22.851 1.00 61.62 192 GLN A C 1
ATOM 1599 O O . GLN A 1 192 ? -12.586 20.797 22.980 1.00 61.62 192 GLN A O 1
ATOM 1604 N N . GLY A 1 193 ? -12.945 18.642 23.417 1.00 52.00 193 GLY A N 1
ATOM 1605 C CA . GLY A 1 193 ? -14.009 18.897 24.402 1.00 52.00 193 GLY A CA 1
ATOM 1606 C C . GLY A 1 193 ? -15.284 19.557 23.859 1.00 52.00 193 GLY A C 1
ATOM 1607 O O . GLY A 1 193 ? -16.086 20.055 24.645 1.00 52.00 193 GLY A O 1
ATOM 1608 N N . SER A 1 194 ? -15.513 19.559 22.540 1.00 44.75 194 SER A N 1
ATOM 1609 C CA . SER A 1 194 ? -16.729 20.148 21.974 1.00 44.75 194 SER A CA 1
ATOM 1610 C C . SER A 1 194 ? -17.974 19.344 22.396 1.00 44.75 194 SER A C 1
ATOM 1612 O O . SER A 1 194 ? -18.069 18.153 22.074 1.00 44.75 194 SER A O 1
ATOM 1614 N N . PRO A 1 195 ? -18.986 19.963 23.044 1.00 47.31 195 PRO A N 1
ATOM 1615 C CA . PRO A 1 195 ? -20.256 19.312 23.400 1.00 47.31 195 PRO A CA 1
ATOM 1616 C C . PRO A 1 195 ? -21.020 18.736 22.194 1.00 47.31 195 PRO A C 1
ATOM 1618 O O . PRO A 1 195 ? -21.989 17.996 22.360 1.00 47.31 195 PRO A O 1
ATOM 1621 N N . VAL A 1 196 ? -20.577 19.054 20.976 1.00 46.44 196 VAL A N 1
ATOM 1622 C CA . VAL A 1 196 ? -21.151 18.622 19.699 1.00 46.44 196 VAL A CA 1
ATOM 1623 C C . VAL A 1 196 ? -20.964 17.112 19.460 1.00 46.44 196 VAL A C 1
ATOM 1625 O O . VAL A 1 196 ? -21.787 16.500 18.780 1.00 46.44 19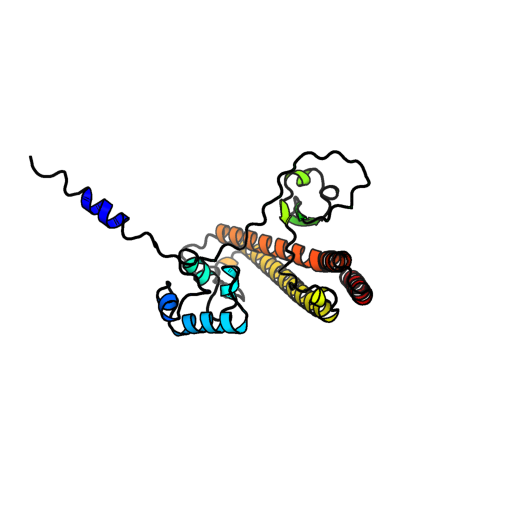6 VAL A O 1
ATOM 1628 N N . ALA A 1 197 ? -19.997 16.456 20.120 1.00 47.06 197 ALA A N 1
ATOM 1629 C CA . ALA A 1 197 ? -19.867 14.992 20.095 1.00 47.06 197 ALA A CA 1
ATOM 1630 C C . ALA A 1 197 ? -21.051 14.253 20.766 1.00 47.06 197 ALA A C 1
ATOM 1632 O O . ALA A 1 197 ? -21.217 13.050 20.573 1.00 47.06 197 ALA A O 1
ATOM 1633 N N . ARG A 1 198 ? -21.923 14.962 21.508 1.00 45.22 198 ARG A N 1
ATOM 1634 C CA . ARG A 1 198 ? -23.118 14.380 22.149 1.00 45.22 198 ARG A CA 1
ATOM 1635 C C . ARG A 1 198 ? -24.246 14.033 21.172 1.00 45.22 198 ARG A C 1
ATOM 1637 O O . ARG A 1 198 ? -25.173 13.329 21.559 1.00 45.22 198 ARG A O 1
ATOM 1644 N N . ARG A 1 199 ? -24.205 14.494 19.916 1.00 45.16 199 ARG A N 1
ATOM 1645 C CA . ARG A 1 199 ? -25.262 14.210 18.930 1.00 45.16 199 ARG A CA 1
ATOM 1646 C C . ARG A 1 199 ? -24.740 13.427 17.743 1.00 45.16 199 ARG A C 1
ATOM 1648 O O . ARG A 1 199 ? -24.523 14.010 16.693 1.00 45.16 199 ARG A O 1
ATOM 1655 N N . GLY A 1 200 ? -24.639 12.106 17.887 1.00 48.47 200 GLY A N 1
ATOM 1656 C CA . GLY A 1 200 ? -24.967 11.174 16.801 1.00 48.47 200 GLY A CA 1
ATOM 1657 C C . GLY A 1 200 ? -24.335 11.439 15.428 1.00 48.47 200 GLY A C 1
ATOM 1658 O O . GLY A 1 200 ? -24.977 11.119 14.426 1.00 48.47 200 GLY A O 1
ATOM 1659 N N . ILE A 1 201 ? -23.156 12.069 15.348 1.00 49.78 201 ILE A N 1
ATOM 1660 C CA . ILE A 1 201 ? -22.614 12.531 14.070 1.00 49.78 201 ILE A CA 1
ATOM 1661 C C . ILE A 1 201 ? -22.176 11.297 13.305 1.00 49.78 201 ILE A C 1
ATOM 1663 O O . ILE A 1 201 ? -21.290 10.549 13.720 1.00 49.78 201 ILE A O 1
ATOM 1667 N N . ARG A 1 202 ? -22.830 11.071 12.172 1.00 48.03 202 ARG A N 1
ATOM 1668 C CA . ARG A 1 202 ? -22.408 10.059 11.222 1.00 48.03 202 ARG A CA 1
ATOM 1669 C C . ARG A 1 202 ? -21.304 10.682 10.385 1.00 48.03 202 ARG A C 1
ATOM 1671 O O . ARG A 1 202 ? -21.568 11.618 9.633 1.00 48.03 202 ARG A O 1
ATOM 1678 N N . THR A 1 203 ? -20.078 10.184 10.508 1.00 53.91 203 THR A N 1
ATOM 1679 C CA . THR A 1 203 ? -19.048 10.559 9.536 1.00 53.91 203 THR A CA 1
ATOM 1680 C C . THR A 1 203 ? -19.501 10.094 8.148 1.00 53.91 203 THR A C 1
ATOM 1682 O O . THR A 1 203 ? -20.297 9.155 8.015 1.00 53.91 203 THR A O 1
ATOM 1685 N N . LYS A 1 204 ? -18.978 10.719 7.089 1.00 40.75 204 LYS A N 1
ATOM 1686 C CA . LYS A 1 204 ? -19.223 10.326 5.688 1.00 40.75 204 LYS A CA 1
ATOM 1687 C C . LYS A 1 204 ? -18.984 8.825 5.424 1.00 40.75 204 LYS A C 1
ATOM 1689 O O . LYS A 1 204 ? -19.547 8.271 4.487 1.00 40.75 204 LYS A O 1
ATOM 1694 N N . TYR A 1 205 ? -18.185 8.167 6.262 1.00 39.25 205 TYR A N 1
ATOM 1695 C CA . TYR A 1 205 ? -17.824 6.750 6.166 1.00 39.25 205 TYR A CA 1
ATOM 1696 C C . TYR A 1 205 ? -18.705 5.827 7.020 1.00 39.25 205 TYR A C 1
ATOM 1698 O O . TYR A 1 205 ? -18.376 4.664 7.230 1.00 39.25 205 TYR A O 1
ATOM 1706 N N . GLY A 1 206 ? -19.832 6.328 7.530 1.00 38.28 206 GLY A N 1
ATOM 1707 C CA . GLY A 1 206 ? -20.812 5.517 8.246 1.00 38.28 206 GLY A CA 1
ATOM 1708 C C . GLY A 1 206 ? -20.456 5.218 9.703 1.00 38.28 206 GLY A C 1
ATOM 1709 O O . GLY A 1 206 ? -21.218 4.501 10.353 1.00 38.28 206 GLY A O 1
ATOM 1710 N N . ILE A 1 207 ? -19.373 5.791 10.238 1.00 48.94 207 ILE A N 1
ATOM 1711 C CA . ILE A 1 207 ? -19.050 5.705 11.666 1.00 48.94 207 ILE A CA 1
ATOM 1712 C C . ILE A 1 207 ? -20.072 6.570 12.408 1.00 48.94 207 ILE A C 1
ATOM 1714 O O . ILE A 1 207 ? -20.100 7.788 12.236 1.00 48.94 207 ILE A O 1
ATOM 1718 N N . ARG A 1 208 ? -20.961 5.936 13.183 1.00 46.22 208 ARG A N 1
ATOM 1719 C CA . ARG A 1 208 ? -21.881 6.634 14.090 1.00 46.22 208 ARG A CA 1
ATOM 1720 C C . ARG A 1 208 ? -21.122 6.983 15.365 1.00 46.22 208 ARG A C 1
ATOM 1722 O O . ARG A 1 208 ? -20.984 6.130 16.236 1.00 46.22 208 ARG A O 1
ATOM 1729 N N . LEU A 1 209 ? -20.683 8.229 15.480 1.00 49.50 209 LEU A N 1
ATOM 1730 C CA . LEU A 1 209 ? -20.210 8.766 16.750 1.00 49.50 209 LEU A CA 1
ATOM 1731 C C . LEU A 1 209 ? -21.435 8.904 17.673 1.00 49.50 209 LEU A C 1
ATOM 1733 O O . LEU A 1 209 ? -22.452 9.469 17.275 1.00 49.50 209 LEU A O 1
ATOM 1737 N N . GLY A 1 210 ? -21.390 8.333 18.875 1.00 47.06 210 GLY A N 1
ATOM 1738 C CA . GLY A 1 210 ? -22.431 8.495 19.902 1.00 47.06 210 GLY A CA 1
ATOM 1739 C C . GLY A 1 210 ? -23.650 7.549 19.882 1.00 47.06 210 GLY A C 1
ATOM 1740 O O . GLY A 1 210 ? -24.625 7.860 20.561 1.00 47.06 210 GLY A O 1
ATOM 1741 N N . LYS A 1 211 ? -23.665 6.411 19.160 1.00 37.66 211 LYS A N 1
ATOM 1742 C CA . LYS A 1 211 ? -24.739 5.388 19.312 1.00 37.66 211 LYS A CA 1
ATOM 1743 C C . LYS A 1 211 ? -24.193 4.011 19.711 1.00 37.66 211 LYS A C 1
ATOM 1745 O O . LYS A 1 211 ? -24.001 3.141 18.869 1.00 37.66 211 LYS A O 1
ATOM 1750 N N . GLY A 1 212 ? -23.988 3.849 21.014 1.00 42.50 212 GLY A N 1
ATOM 1751 C CA . GLY A 1 212 ? -23.630 2.630 21.749 1.00 42.50 212 GLY A CA 1
ATOM 1752 C C . GLY A 1 212 ? -23.519 2.980 23.243 1.00 42.50 212 GLY A C 1
ATOM 1753 O O . GLY A 1 212 ? -23.378 4.172 23.539 1.00 42.50 212 GLY A O 1
ATOM 1754 N N . PRO A 1 213 ? -23.628 2.017 24.181 1.00 38.31 213 PRO A N 1
ATOM 1755 C CA . PRO A 1 213 ? -23.487 2.303 25.609 1.00 38.31 213 PRO A CA 1
ATOM 1756 C C . PRO A 1 213 ? -22.131 2.976 25.833 1.00 38.31 213 PRO A C 1
ATOM 1758 O O . PRO A 1 213 ? -21.107 2.383 25.512 1.00 38.31 213 PRO A O 1
ATOM 1761 N N . LEU A 1 214 ? -22.164 4.243 26.269 1.00 46.72 214 LEU A N 1
ATOM 1762 C CA . LEU A 1 214 ? -21.017 5.122 26.525 1.00 46.72 214 LEU A CA 1
ATOM 1763 C C . LEU A 1 214 ? -19.809 4.835 25.616 1.00 46.72 214 LEU A C 1
ATOM 1765 O O . LEU A 1 214 ? -18.830 4.224 26.041 1.00 46.72 214 LEU A O 1
ATOM 1769 N N . LEU A 1 215 ? -19.847 5.316 24.369 1.00 49.38 215 LEU A N 1
ATOM 1770 C CA . LEU A 1 215 ? -18.612 5.510 23.608 1.00 49.38 215 LEU A CA 1
ATOM 1771 C C . LEU A 1 215 ? -17.705 6.405 24.445 1.00 49.38 215 LEU A C 1
ATOM 1773 O O . LEU A 1 215 ? -17.975 7.596 24.575 1.00 49.38 215 LEU A O 1
ATOM 1777 N N . ARG A 1 216 ? -16.673 5.823 25.060 1.00 55.12 216 ARG A N 1
ATOM 1778 C CA . ARG A 1 216 ? -15.650 6.568 25.788 1.00 55.12 216 ARG A CA 1
ATOM 1779 C C . ARG A 1 216 ? -14.935 7.435 24.751 1.00 55.12 216 ARG A C 1
ATOM 1781 O O . ARG A 1 216 ? -14.191 6.879 23.939 1.00 55.12 216 ARG A O 1
ATOM 1788 N N . PRO A 1 217 ? -15.134 8.768 24.740 1.00 64.12 217 PRO A N 1
ATOM 1789 C CA . PRO A 1 217 ? -14.583 9.631 23.692 1.00 64.12 217 PRO A CA 1
ATOM 1790 C C . PRO A 1 217 ? -13.056 9.515 23.596 1.00 64.12 217 PRO A C 1
ATOM 1792 O O . PRO A 1 217 ? -12.466 9.635 22.524 1.00 64.12 217 PRO A O 1
ATOM 1795 N N . GLU A 1 218 ? -12.411 9.182 24.713 1.00 70.00 218 GLU A N 1
ATOM 1796 C CA . GLU A 1 218 ? -10.988 8.879 24.776 1.00 70.00 218 GLU A CA 1
ATOM 1797 C C . GLU A 1 218 ? -10.576 7.634 23.985 1.00 70.00 218 GLU A C 1
ATOM 1799 O O . GLU A 1 218 ? -9.531 7.650 23.340 1.00 70.00 218 GLU A O 1
ATOM 1804 N N . GLU A 1 219 ? -11.350 6.548 24.023 1.00 71.69 219 GLU A N 1
ATOM 1805 C CA . GLU A 1 219 ? -11.015 5.305 23.317 1.00 71.69 219 GLU A CA 1
ATOM 1806 C C . GLU A 1 219 ? -11.160 5.484 21.802 1.00 71.69 219 GLU A C 1
ATOM 1808 O O . GLU A 1 219 ? -10.297 5.040 21.040 1.00 71.69 219 GLU A O 1
ATOM 1813 N N . GLU A 1 220 ? -12.184 6.218 21.356 1.00 71.44 220 GLU A N 1
ATOM 1814 C CA . GLU A 1 220 ? -12.338 6.599 19.949 1.00 71.44 220 GLU A CA 1
ATOM 1815 C C . GLU A 1 220 ? -11.235 7.557 19.494 1.00 71.44 220 GLU A C 1
ATOM 1817 O O . GLU A 1 220 ? -10.624 7.329 18.447 1.00 71.44 220 GLU A O 1
ATOM 1822 N N . CYS A 1 221 ? -10.903 8.570 20.303 1.00 74.50 221 CYS A N 1
ATOM 1823 C CA . CYS A 1 221 ? -9.777 9.468 20.046 1.00 74.50 221 CYS A CA 1
ATOM 1824 C C . CYS A 1 221 ? -8.461 8.668 19.926 1.00 74.50 221 CYS A C 1
ATOM 1826 O O . CYS A 1 221 ? -7.709 8.842 18.963 1.00 74.50 221 CYS A O 1
ATOM 1828 N N . ARG A 1 222 ? -8.198 7.713 20.835 1.00 80.50 222 ARG A N 1
ATOM 1829 C CA . ARG A 1 222 ? -7.033 6.806 20.770 1.00 80.50 222 ARG A CA 1
ATOM 1830 C C . ARG A 1 222 ? -7.048 5.954 19.498 1.00 80.50 222 ARG A C 1
ATOM 1832 O O . ARG A 1 222 ? -6.017 5.842 18.830 1.00 80.50 222 ARG A O 1
ATOM 1839 N N . ARG A 1 223 ? -8.191 5.365 19.133 1.00 76.69 223 ARG A N 1
ATOM 1840 C CA . ARG A 1 223 ? -8.341 4.546 17.918 1.00 76.69 223 ARG A CA 1
ATOM 1841 C C . ARG A 1 223 ? -8.081 5.362 16.654 1.00 76.69 223 ARG A C 1
ATOM 1843 O O . ARG A 1 223 ? -7.324 4.914 15.793 1.00 76.69 223 ARG A O 1
ATOM 1850 N N . LEU A 1 224 ? -8.667 6.552 16.550 1.00 78.94 224 LEU A N 1
ATOM 1851 C CA . LEU A 1 224 ? -8.512 7.425 15.393 1.00 78.94 224 LEU A CA 1
ATOM 1852 C C . LEU A 1 224 ? -7.074 7.948 15.271 1.00 78.94 224 LEU A C 1
ATOM 1854 O O . LEU A 1 224 ? -6.537 7.965 14.167 1.00 78.94 224 LEU A O 1
ATOM 1858 N N . ARG A 1 225 ? -6.395 8.258 16.388 1.00 83.44 225 ARG A N 1
ATOM 1859 C CA . ARG A 1 225 ? -4.950 8.570 16.395 1.00 83.44 225 ARG A CA 1
ATOM 1860 C C . ARG A 1 225 ? -4.113 7.412 15.846 1.00 83.44 225 ARG A C 1
ATOM 1862 O O . ARG A 1 225 ? -3.242 7.642 15.012 1.00 83.44 225 ARG A O 1
ATOM 1869 N N . ARG A 1 226 ? -4.391 6.167 16.264 1.00 83.94 226 ARG A N 1
ATOM 1870 C CA . ARG A 1 226 ? -3.697 4.970 15.742 1.00 83.94 226 ARG A CA 1
ATOM 1871 C C . ARG A 1 226 ? -3.919 4.796 14.238 1.00 83.94 226 ARG A C 1
ATOM 1873 O O . ARG A 1 226 ? -2.964 4.529 13.518 1.00 83.94 226 ARG A O 1
ATOM 1880 N N . LEU A 1 227 ? -5.156 4.956 13.762 1.00 80.06 227 LEU A N 1
ATOM 1881 C CA . LEU A 1 227 ? -5.474 4.882 12.332 1.00 80.06 227 LEU A CA 1
ATOM 1882 C C . LEU A 1 227 ? -4.768 5.982 11.540 1.00 80.06 227 LEU A C 1
ATOM 1884 O O . LEU A 1 227 ? -4.163 5.695 10.513 1.00 80.06 227 LEU A O 1
ATOM 1888 N N . ASN A 1 228 ? -4.797 7.220 12.032 1.00 84.56 228 ASN A N 1
ATOM 1889 C CA . ASN A 1 228 ? -4.163 8.341 11.352 1.00 84.56 228 ASN A CA 1
ATOM 1890 C C . ASN A 1 228 ? -2.642 8.155 11.254 1.00 84.56 228 ASN A C 1
ATOM 1892 O O . ASN A 1 228 ? -2.073 8.360 10.188 1.00 84.56 228 ASN A O 1
ATOM 1896 N N . ARG A 1 229 ? -2.005 7.637 12.315 1.00 85.75 229 ARG A N 1
ATOM 1897 C CA . ARG A 1 229 ? -0.586 7.257 12.284 1.00 85.75 229 ARG A CA 1
ATOM 1898 C C . ARG A 1 229 ? -0.303 6.208 11.204 1.00 85.75 229 ARG A C 1
ATOM 1900 O O . ARG A 1 229 ? 0.633 6.376 10.437 1.00 85.75 229 ARG A O 1
ATOM 1907 N N . LYS A 1 230 ? -1.135 5.164 11.082 1.00 83.38 230 LYS A N 1
ATOM 1908 C CA . LYS A 1 230 ? -0.988 4.154 10.012 1.00 83.38 230 LYS A CA 1
ATOM 1909 C C . LYS A 1 230 ? -1.103 4.764 8.611 1.00 83.38 230 LYS A C 1
ATOM 1911 O O . LYS A 1 230 ? -0.337 4.400 7.728 1.00 83.38 230 LYS A O 1
ATOM 1916 N N . LEU A 1 231 ? -2.035 5.697 8.406 1.00 83.75 231 LEU A N 1
ATOM 1917 C CA . LEU A 1 231 ? -2.174 6.387 7.121 1.00 83.75 231 LEU A CA 1
ATOM 1918 C C . LEU A 1 231 ? -0.977 7.291 6.818 1.00 83.75 231 LEU A C 1
ATOM 1920 O O . LEU A 1 231 ? -0.557 7.348 5.669 1.00 83.75 231 LEU A O 1
ATOM 1924 N N . GLN A 1 232 ? -0.423 7.971 7.825 1.00 85.00 232 GLN A N 1
ATOM 1925 C CA . GLN A 1 232 ? 0.786 8.786 7.676 1.00 85.00 232 GLN A CA 1
ATOM 1926 C C . GLN A 1 232 ? 2.006 7.937 7.306 1.00 85.00 232 GLN A C 1
ATOM 1928 O O . GLN A 1 232 ? 2.733 8.319 6.397 1.00 85.00 232 GLN A O 1
ATOM 1933 N N . VAL A 1 233 ? 2.180 6.764 7.932 1.00 83.69 233 VAL A N 1
ATOM 1934 C CA . VAL A 1 233 ? 3.214 5.789 7.532 1.00 83.69 233 VAL A CA 1
ATOM 1935 C C . VAL A 1 233 ? 3.055 5.444 6.053 1.00 83.69 233 VAL A C 1
ATOM 1937 O O . VAL A 1 233 ? 3.990 5.609 5.276 1.00 83.69 233 VAL A O 1
ATOM 1940 N N . ARG A 1 234 ? 1.845 5.042 5.641 1.00 86.69 234 ARG A N 1
ATOM 1941 C CA . ARG A 1 234 ? 1.580 4.666 4.249 1.00 86.69 234 ARG A CA 1
ATOM 1942 C C . ARG A 1 234 ? 1.782 5.829 3.273 1.00 86.69 234 ARG A C 1
ATOM 1944 O O . ARG A 1 234 ? 2.238 5.618 2.155 1.00 86.69 234 ARG A O 1
ATOM 1951 N N . LEU A 1 235 ? 1.442 7.051 3.681 1.00 88.50 235 LEU A N 1
ATOM 1952 C CA . LEU A 1 235 ? 1.672 8.245 2.873 1.00 88.50 235 LEU A CA 1
ATOM 1953 C C . LEU A 1 235 ? 3.167 8.455 2.630 1.00 88.50 235 LEU A C 1
ATOM 1955 O O . LEU A 1 235 ? 3.547 8.646 1.479 1.00 88.50 235 LEU A O 1
ATOM 1959 N N . GLY A 1 236 ? 3.992 8.358 3.673 1.00 85.00 236 GLY A N 1
ATOM 1960 C CA . GLY A 1 236 ? 5.438 8.500 3.529 1.00 85.00 236 GLY A CA 1
ATOM 1961 C C . GLY A 1 236 ? 6.063 7.399 2.663 1.00 85.00 236 GLY A C 1
ATOM 1962 O O . GLY A 1 236 ? 6.895 7.711 1.819 1.00 85.00 236 GLY A O 1
ATOM 1963 N N . GLU A 1 237 ? 5.598 6.146 2.759 1.00 85.12 237 GLU A N 1
ATOM 1964 C CA . GLU A 1 237 ? 6.028 5.062 1.853 1.00 85.12 237 GLU A CA 1
ATOM 1965 C C . GLU A 1 237 ? 5.743 5.394 0.379 1.00 85.12 237 GLU A C 1
ATOM 1967 O O . GLU A 1 237 ? 6.592 5.206 -0.493 1.00 85.12 237 GLU A O 1
ATOM 1972 N N . VAL A 1 238 ? 4.536 5.893 0.090 1.00 87.19 238 VAL A N 1
ATOM 1973 C CA . VAL A 1 238 ? 4.118 6.261 -1.270 1.00 87.19 238 VAL A CA 1
ATOM 1974 C C . VAL A 1 238 ? 4.890 7.480 -1.774 1.00 87.19 238 VAL A C 1
ATOM 1976 O O . VAL A 1 238 ? 5.294 7.509 -2.937 1.00 87.19 238 VAL A O 1
ATOM 1979 N N . GLU A 1 239 ? 5.099 8.486 -0.924 1.00 90.25 239 GLU A N 1
ATOM 1980 C CA . GLU A 1 239 ? 5.876 9.681 -1.262 1.00 90.25 239 GLU A CA 1
ATOM 1981 C C . GLU A 1 239 ? 7.327 9.311 -1.564 1.00 90.25 239 GLU A C 1
ATOM 1983 O O . GLU A 1 239 ? 7.827 9.657 -2.633 1.00 90.25 239 GLU A O 1
ATOM 1988 N N . TYR A 1 240 ? 7.964 8.513 -0.711 1.00 87.31 240 TYR A N 1
ATOM 1989 C CA . TYR A 1 240 ? 9.301 7.996 -0.974 1.00 87.31 240 TYR A CA 1
ATOM 1990 C C . TYR A 1 240 ? 9.363 7.222 -2.302 1.00 87.31 240 TYR A C 1
ATOM 1992 O O . TYR A 1 240 ? 10.240 7.481 -3.129 1.00 87.31 240 TYR A O 1
ATOM 2000 N N . ARG A 1 241 ? 8.404 6.322 -2.566 1.00 87.12 241 ARG A N 1
ATOM 2001 C CA . ARG A 1 241 ? 8.382 5.533 -3.811 1.00 87.12 241 ARG A CA 1
ATOM 2002 C C . ARG A 1 241 ? 8.257 6.423 -5.054 1.00 87.12 241 ARG A C 1
ATOM 2004 O O . ARG A 1 241 ? 8.908 6.152 -6.058 1.00 87.12 241 ARG A O 1
ATOM 2011 N N . LEU A 1 242 ? 7.472 7.500 -4.980 1.00 90.12 242 LEU A N 1
ATOM 2012 C CA . LEU A 1 242 ? 7.322 8.488 -6.056 1.00 90.12 242 LEU A CA 1
ATOM 2013 C C . LEU A 1 242 ? 8.556 9.376 -6.258 1.00 90.12 242 LEU A C 1
ATOM 2015 O O . LEU A 1 242 ? 8.842 9.754 -7.394 1.00 90.12 242 LEU A O 1
ATOM 2019 N N . HIS A 1 243 ? 9.240 9.758 -5.178 1.00 88.06 243 HIS A N 1
ATOM 2020 C CA . HIS A 1 243 ? 10.353 10.705 -5.240 1.00 88.06 243 HIS A CA 1
ATOM 2021 C C . HIS A 1 243 ? 11.696 10.036 -5.526 1.00 88.06 243 HIS A C 1
ATOM 2023 O O . HIS A 1 243 ? 12.464 10.572 -6.319 1.00 88.06 243 HIS A O 1
ATOM 2029 N N . GLU A 1 244 ? 11.970 8.879 -4.927 1.00 84.75 244 GLU A N 1
ATOM 2030 C CA . GLU A 1 244 ? 13.266 8.196 -5.038 1.00 84.75 244 GLU A CA 1
ATOM 2031 C C . GLU A 1 244 ? 13.116 6.736 -5.473 1.00 84.75 244 GLU A C 1
ATOM 2033 O O . GLU A 1 244 ? 13.807 6.301 -6.395 1.00 84.75 244 GLU A O 1
ATOM 2038 N N . GLY A 1 245 ? 12.183 5.993 -4.866 1.00 84.75 245 GLY A N 1
ATOM 2039 C CA . GLY A 1 245 ? 12.141 4.532 -4.976 1.00 84.75 245 GLY A CA 1
ATOM 2040 C C . GLY A 1 245 ? 12.014 4.005 -6.409 1.00 84.75 245 GLY A C 1
ATOM 2041 O O . GLY A 1 245 ? 12.782 3.136 -6.805 1.00 84.75 245 GLY A O 1
ATOM 2042 N N . LEU A 1 246 ? 11.095 4.546 -7.220 1.00 87.88 246 LEU A N 1
ATOM 2043 C CA . LEU A 1 246 ? 10.933 4.100 -8.614 1.00 87.88 246 LEU A CA 1
ATOM 2044 C C . LEU A 1 246 ? 12.155 4.401 -9.486 1.00 87.88 246 LEU A C 1
ATOM 2046 O O . LEU A 1 246 ? 12.465 3.624 -10.385 1.00 87.88 246 LEU A O 1
ATOM 2050 N N . TYR A 1 247 ? 12.818 5.537 -9.254 1.00 88.06 247 TYR A N 1
ATOM 2051 C CA . TYR A 1 247 ? 13.987 5.940 -10.033 1.00 88.06 247 TYR A CA 1
ATOM 2052 C C . TYR A 1 247 ? 15.169 5.011 -9.742 1.00 88.06 247 TYR A C 1
ATOM 2054 O O . TYR A 1 247 ? 15.772 4.500 -10.681 1.00 88.06 247 TYR A O 1
ATOM 2062 N N . ARG A 1 248 ? 15.430 4.712 -8.463 1.00 82.88 248 ARG A N 1
ATOM 2063 C CA . ARG A 1 248 ? 16.480 3.759 -8.075 1.00 82.88 248 ARG A CA 1
ATOM 2064 C C . ARG A 1 248 ? 16.180 2.346 -8.559 1.00 82.88 248 ARG A C 1
ATOM 2066 O O . ARG A 1 248 ? 17.046 1.717 -9.152 1.00 82.88 248 ARG A O 1
ATOM 2073 N N . GLU A 1 249 ? 14.935 1.888 -8.411 1.00 82.50 249 GLU A N 1
ATOM 2074 C CA . GLU A 1 249 ? 14.498 0.592 -8.944 1.00 82.50 249 GLU A CA 1
ATOM 2075 C C . GLU A 1 249 ? 14.766 0.506 -10.459 1.00 82.50 249 GLU A C 1
ATOM 2077 O O . GLU A 1 249 ? 15.244 -0.513 -10.952 1.00 82.50 249 GLU A O 1
ATOM 2082 N N . ALA A 1 250 ? 14.509 1.579 -11.211 1.00 86.00 250 ALA A N 1
ATOM 2083 C CA . ALA A 1 250 ? 14.817 1.635 -12.637 1.00 86.00 250 ALA A CA 1
ATOM 2084 C C . ALA A 1 250 ? 16.330 1.622 -12.927 1.00 86.00 250 ALA A C 1
ATOM 2086 O O . ALA A 1 250 ? 16.760 0.912 -13.835 1.00 86.00 250 ALA A O 1
ATOM 2087 N N . GLU A 1 251 ? 17.145 2.364 -12.170 1.00 84.56 251 GLU A N 1
ATOM 2088 C CA . GLU A 1 251 ? 18.608 2.372 -12.332 1.00 84.56 251 GLU A CA 1
ATOM 2089 C C . GLU A 1 251 ? 19.229 0.998 -12.055 1.00 84.56 251 GLU A C 1
ATOM 2091 O O . GLU A 1 251 ? 19.999 0.499 -12.874 1.00 84.56 251 GLU A O 1
ATOM 2096 N N . GLU A 1 252 ? 18.852 0.348 -10.954 1.00 80.75 252 GLU A N 1
ATOM 2097 C CA . GLU A 1 252 ? 19.360 -0.977 -10.572 1.00 80.75 252 GLU A CA 1
ATOM 2098 C C . GLU A 1 252 ? 19.019 -2.051 -11.610 1.00 80.75 252 GLU A C 1
ATOM 2100 O O . GLU A 1 252 ? 19.827 -2.928 -11.924 1.00 80.75 252 GLU A O 1
ATOM 2105 N N . ASN A 1 253 ? 17.823 -1.966 -12.195 1.00 80.19 253 ASN A N 1
ATOM 2106 C CA . ASN A 1 253 ? 17.392 -2.881 -13.247 1.00 80.19 253 ASN A CA 1
ATOM 2107 C C . ASN A 1 253 ? 17.907 -2.482 -14.640 1.00 80.19 253 ASN A C 1
ATOM 2109 O O . ASN A 1 253 ? 17.501 -3.099 -15.626 1.00 80.19 253 ASN A O 1
ATOM 2113 N N . HIS A 1 254 ? 18.804 -1.492 -14.729 1.00 83.94 254 HIS A N 1
ATOM 2114 C CA . HIS A 1 254 ? 19.375 -0.999 -15.982 1.00 83.94 254 HIS A CA 1
ATOM 2115 C C . HIS A 1 254 ? 18.285 -0.625 -17.002 1.00 83.94 254 HIS A C 1
ATOM 2117 O O . HIS A 1 254 ? 18.361 -0.971 -18.184 1.00 83.94 254 HIS A O 1
ATOM 2123 N N . ALA A 1 255 ? 17.230 0.047 -16.533 1.00 85.38 255 ALA A N 1
ATOM 2124 C CA . ALA A 1 255 ? 16.115 0.456 -17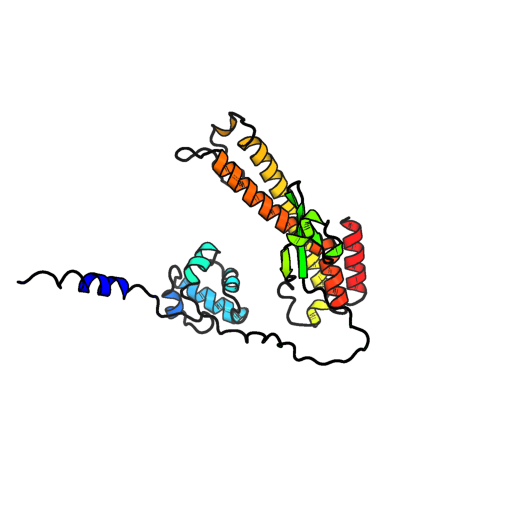.372 1.00 85.38 255 ALA A CA 1
ATOM 2125 C C . ALA A 1 255 ? 16.575 1.414 -18.492 1.00 85.38 255 ALA A C 1
ATOM 2127 O O . ALA A 1 255 ? 17.546 2.161 -18.324 1.00 85.38 255 ALA A O 1
ATOM 2128 N N . PRO A 1 256 ? 15.865 1.452 -19.635 1.00 90.44 256 PRO A N 1
ATOM 2129 C CA . PRO A 1 256 ? 16.187 2.359 -20.731 1.00 90.44 256 PRO A CA 1
ATOM 2130 C C . PRO A 1 256 ? 16.245 3.827 -20.286 1.00 90.44 256 PRO A C 1
ATOM 2132 O O . PRO A 1 256 ? 15.467 4.267 -19.437 1.00 90.44 256 PRO A O 1
ATOM 2135 N N . GLN A 1 257 ? 17.104 4.632 -20.925 1.00 91.56 257 GLN A N 1
ATOM 2136 C CA . GLN A 1 257 ? 17.253 6.056 -20.580 1.00 91.56 257 GLN A CA 1
ATOM 2137 C C . GLN A 1 257 ? 15.933 6.841 -20.634 1.00 91.56 257 GLN A C 1
ATOM 2139 O O . GLN A 1 257 ? 15.763 7.812 -19.900 1.00 91.56 257 GLN A O 1
ATOM 2144 N N . GLU A 1 258 ? 14.993 6.450 -21.495 1.00 93.56 258 GLU A N 1
ATOM 2145 C CA . GLU A 1 258 ? 13.666 7.069 -21.560 1.00 93.56 258 GLU A CA 1
ATOM 2146 C C . GLU A 1 258 ? 12.870 6.931 -20.253 1.00 93.56 258 GLU A C 1
ATOM 2148 O O . GLU A 1 258 ? 12.203 7.885 -19.844 1.00 93.56 258 GLU A O 1
ATOM 2153 N N . VAL A 1 259 ? 12.995 5.793 -19.562 1.00 91.88 259 VAL A N 1
ATOM 2154 C CA . VAL A 1 259 ? 12.377 5.540 -18.257 1.00 91.88 259 VAL A CA 1
ATOM 2155 C C . VAL A 1 259 ? 13.004 6.449 -17.211 1.00 91.88 259 VAL A C 1
ATOM 2157 O O . VAL A 1 259 ? 12.289 7.178 -16.524 1.00 91.88 259 VAL A O 1
ATOM 2160 N N . LEU A 1 260 ? 14.338 6.479 -17.143 1.00 93.12 260 LEU A N 1
ATOM 2161 C CA . LEU A 1 260 ? 15.069 7.317 -16.190 1.00 93.12 260 LEU A CA 1
ATOM 2162 C C . LEU A 1 260 ? 14.728 8.802 -16.373 1.00 93.12 260 LEU A C 1
ATOM 2164 O O . LEU A 1 260 ? 14.374 9.479 -15.408 1.00 93.12 260 LEU A O 1
ATOM 2168 N N . ARG A 1 261 ? 14.715 9.301 -17.618 1.00 95.12 261 ARG A N 1
ATOM 2169 C CA . ARG A 1 261 ? 14.310 10.685 -17.931 1.00 95.12 261 ARG A CA 1
ATOM 2170 C C . ARG A 1 261 ? 12.865 10.968 -17.521 1.00 95.12 261 ARG A C 1
ATOM 2172 O O . ARG A 1 261 ? 12.576 12.037 -16.979 1.00 95.12 261 ARG A O 1
ATOM 2179 N N . TYR A 1 262 ? 11.945 10.035 -17.777 1.00 94.94 262 TYR A N 1
ATOM 2180 C CA . TYR A 1 262 ? 10.544 10.169 -17.376 1.00 94.94 262 TYR A CA 1
ATOM 2181 C C . TYR A 1 262 ? 10.394 10.273 -15.852 1.00 94.94 262 TYR A C 1
ATOM 2183 O O . TYR A 1 262 ? 9.703 11.172 -15.357 1.00 94.94 262 TYR A O 1
ATOM 2191 N N . LEU A 1 263 ? 11.062 9.393 -15.107 1.00 93.56 263 LEU A N 1
ATOM 2192 C CA . LEU A 1 263 ? 11.018 9.366 -13.647 1.00 93.56 263 LEU A CA 1
ATOM 2193 C C . LEU A 1 263 ? 11.685 10.604 -13.040 1.00 93.56 263 LEU A C 1
ATOM 2195 O O . LEU A 1 263 ? 11.105 11.231 -12.155 1.00 93.56 263 LEU A O 1
ATOM 2199 N N . GLN A 1 264 ? 12.826 11.045 -13.575 1.00 94.19 264 GLN A N 1
ATOM 2200 C CA . GLN A 1 264 ? 13.502 12.268 -13.136 1.00 94.19 264 GLN A CA 1
ATOM 2201 C C . GLN A 1 264 ? 12.619 13.511 -13.329 1.00 94.19 264 GLN A C 1
ATOM 2203 O O . GLN A 1 264 ? 12.466 14.323 -12.412 1.00 94.19 264 GLN A O 1
ATOM 2208 N N . LYS A 1 265 ? 11.963 13.638 -14.490 1.00 95.06 265 LYS A N 1
ATOM 2209 C CA . LYS A 1 265 ? 11.010 14.727 -14.763 1.00 95.06 265 LYS A CA 1
ATOM 2210 C C . LYS A 1 265 ? 9.788 14.662 -13.846 1.00 95.06 265 LYS A C 1
ATOM 2212 O O . LYS A 1 265 ? 9.277 15.693 -13.414 1.00 95.06 265 LYS A O 1
ATOM 2217 N N . THR A 1 266 ? 9.309 13.457 -13.549 1.00 92.62 266 THR A N 1
ATOM 2218 C CA . THR A 1 266 ? 8.193 13.241 -12.621 1.00 92.62 266 THR A CA 1
ATOM 2219 C C . THR A 1 266 ? 8.571 13.678 -11.208 1.00 92.62 266 THR A C 1
ATOM 2221 O O . THR A 1 266 ? 7.836 14.457 -10.606 1.00 92.62 266 THR A O 1
ATOM 2224 N N . ARG A 1 267 ? 9.749 13.283 -10.715 1.00 91.00 267 ARG A N 1
ATOM 2225 C CA . ARG A 1 267 ? 10.291 13.705 -9.417 1.00 91.00 267 ARG A CA 1
ATOM 2226 C C . ARG A 1 267 ? 10.357 15.227 -9.295 1.00 91.00 267 ARG A C 1
ATOM 2228 O O . ARG A 1 267 ? 9.904 15.766 -8.291 1.00 91.00 267 ARG A O 1
ATOM 2235 N N . GLN A 1 268 ? 10.862 15.920 -10.319 1.00 91.06 268 GLN A N 1
ATOM 2236 C CA . GLN A 1 268 ? 10.930 17.389 -10.343 1.00 91.06 268 GLN A CA 1
ATOM 2237 C C . GLN A 1 268 ? 9.552 18.061 -10.278 1.00 91.06 268 GLN A C 1
ATOM 2239 O O . GLN A 1 268 ? 9.430 19.117 -9.678 1.00 91.06 268 GLN A O 1
ATOM 2244 N N . ARG A 1 269 ? 8.516 17.458 -10.874 1.00 91.12 269 ARG A N 1
ATOM 2245 C CA . ARG A 1 269 ? 7.139 17.986 -10.841 1.00 91.12 269 ARG A CA 1
ATOM 2246 C C . ARG A 1 269 ? 6.415 17.750 -9.519 1.00 91.12 269 ARG A C 1
ATOM 2248 O O . ARG A 1 269 ? 5.385 18.375 -9.284 1.00 91.12 269 ARG A O 1
ATOM 2255 N N . LEU A 1 270 ? 6.859 16.764 -8.743 1.00 84.81 270 LEU A N 1
ATOM 2256 C CA . LEU A 1 270 ? 6.217 16.381 -7.488 1.00 84.81 270 LEU A CA 1
ATOM 2257 C C . LEU A 1 270 ? 6.851 17.044 -6.261 1.00 84.81 270 LEU A C 1
ATOM 2259 O O . LEU A 1 270 ? 6.206 17.024 -5.213 1.00 84.81 270 LEU A O 1
ATOM 2263 N N . LYS A 1 271 ? 8.087 17.550 -6.382 1.00 76.75 271 LYS A N 1
ATOM 2264 C CA . LYS A 1 271 ? 8.736 18.417 -5.387 1.00 76.75 271 LYS A CA 1
ATOM 2265 C C . LYS A 1 271 ? 8.030 19.769 -5.338 1.00 76.75 271 LYS A C 1
ATOM 2267 O O . LYS A 1 271 ? 7.862 20.272 -4.210 1.00 76.75 271 LYS A O 1
#

Sequence (271 aa):
MKTRIFWGICLIFWVFLALPLWALDPNRASVKELEELPGIGPTLARRIVEYRERHGPFRHPEDLLAVKGIGPRRLERLLPYLEFPEAPKKRLPSPAPSNSSASAPKEVHQYIYRWTDREGVVHFTEFPEEIPEPYRLGAEKIAFPVGAAPESARSRQDLRWYKEEVHRLIKERNWLRRQIKENQKDLRLLCQGSPVARRGIRTKYGIRLGKGPLLRPEEECRRLRRLNRKLQVRLGEVEYRLHEGLYREAEENHAPQEVLRYLQKTRQRLK

pLDDT: mean 74.08, std 19.12, range [34.91, 95.31]

Foldseek 3Di:
DDDDPVPPVVVVVVVVPPQLPAAAALLPDDLVRQCVAPPQHSVQSVQSVVCCVVPNGDQDLCVSCVRPPDDPVNSVSRVSRHDHPDDPDPPPDDDDDDDDDDDDDDDDLQWWWWWADPVRQIAIDSDLVPDPPVTSVVIDTGRPCPVPVPPDLVSLQDLVNLVVLLVVLVVLLVVLVVVLVLLVVVLCCLPVPPPVLCDQDQDPVRDGRHPDDDPPSVVVSVVSVVVSSVSSNVNNSSVCCLQPVSLVSSVVSVHDVVNNVVSVVSNVVVD

Secondary structure (DSSP, 8-state):
---SSHHHHHHHHHHTT------B-TTT--HHHHHTSTT--HHHHHHHHHHHHHH----SGGGGGGSTT--HHHHHHHGGGB---------PPP-------S--------EEEEEE-TT--EEEES-GGGS-HHHHTT-EEEEP------SSGGGGG-HHHHHHHHHHHHHHHHHHHHHHHHHHHHHHHHHTT-GGGGS--B-TTS-BTT-STT--HHHHHHHHHHHHHHHHHHHHHHHHIIIIIHHHHHHHTT--HHHHHHHHHHHHHH-